Protein AF-A0A8J4BFQ3-F1 (afdb_monomer)

Structure (mmCIF, N/CA/C/O backbone):
data_AF-A0A8J4BFQ3-F1
#
_entry.id   AF-A0A8J4BFQ3-F1
#
loop_
_atom_site.group_PDB
_atom_site.id
_atom_site.type_symbol
_atom_site.label_atom_id
_atom_site.label_alt_id
_atom_site.label_comp_id
_atom_site.label_asym_id
_atom_site.label_entity_id
_atom_site.label_seq_id
_atom_site.pdbx_PDB_ins_code
_atom_site.Cartn_x
_atom_site.Cartn_y
_atom_site.Cartn_z
_atom_site.occupancy
_atom_site.B_iso_or_equiv
_atom_site.auth_seq_id
_atom_site.auth_comp_id
_atom_site.auth_asym_id
_atom_site.auth_atom_id
_atom_site.pdbx_PDB_model_num
ATOM 1 N N . MET A 1 1 ? -3.054 -25.041 17.103 1.00 42.47 1 MET A N 1
ATOM 2 C CA . MET A 1 1 ? -3.622 -24.611 15.803 1.00 42.47 1 MET A CA 1
ATOM 3 C C . MET A 1 1 ? -2.669 -23.744 14.976 1.00 42.47 1 MET A C 1
ATOM 5 O O . MET A 1 1 ? -2.671 -23.907 13.767 1.00 42.47 1 MET A O 1
ATOM 9 N N . ALA A 1 2 ? -1.808 -22.907 15.575 1.00 40.22 2 ALA A N 1
ATOM 10 C CA . ALA A 1 2 ? -0.812 -22.108 14.836 1.00 40.22 2 ALA A CA 1
ATOM 11 C C . ALA A 1 2 ? 0.154 -22.946 13.962 1.00 40.22 2 ALA A C 1
ATOM 13 O O . ALA A 1 2 ? 0.356 -22.630 12.796 1.00 40.22 2 ALA A O 1
ATOM 14 N N . ALA A 1 3 ? 0.635 -24.088 14.468 1.00 44.66 3 ALA A N 1
ATOM 15 C CA . ALA A 1 3 ? 1.555 -24.969 13.733 1.00 44.66 3 ALA A CA 1
ATOM 16 C C . ALA A 1 3 ? 0.933 -25.677 12.508 1.00 44.66 3 ALA A C 1
ATOM 18 O O . ALA A 1 3 ? 1.647 -26.137 11.622 1.00 44.66 3 ALA A O 1
ATOM 19 N N . ALA A 1 4 ? -0.400 -25.783 12.445 1.00 45.34 4 ALA A N 1
ATOM 20 C CA . ALA A 1 4 ? -1.090 -26.333 11.276 1.00 45.34 4 ALA A CA 1
ATOM 21 C C . ALA A 1 4 ? -1.258 -25.274 10.171 1.00 45.34 4 ALA A C 1
ATOM 23 O O . ALA A 1 4 ? -1.262 -25.614 8.992 1.00 45.34 4 ALA A O 1
ATOM 24 N N . ALA A 1 5 ? -1.337 -23.994 10.552 1.00 42.50 5 ALA A N 1
ATOM 25 C CA . ALA A 1 5 ? -1.437 -22.872 9.625 1.00 42.50 5 ALA A CA 1
ATOM 26 C C . ALA A 1 5 ? -0.092 -22.553 8.946 1.00 42.50 5 ALA A C 1
ATOM 28 O O . ALA A 1 5 ? -0.074 -22.241 7.759 1.00 42.50 5 ALA A O 1
ATOM 29 N N . GLU A 1 6 ? 1.031 -22.705 9.655 1.00 43.53 6 GLU A N 1
ATOM 30 C CA . GLU A 1 6 ? 2.372 -22.557 9.063 1.00 43.53 6 GLU A CA 1
ATOM 31 C C . GLU A 1 6 ? 2.660 -23.648 8.022 1.00 43.53 6 GLU A C 1
ATOM 33 O O . GLU A 1 6 ? 3.100 -23.345 6.918 1.00 43.53 6 GLU A O 1
ATOM 38 N N . ARG A 1 7 ? 2.277 -24.901 8.303 1.00 48.34 7 ARG A N 1
ATOM 39 C CA . ARG A 1 7 ? 2.419 -26.015 7.346 1.00 48.34 7 ARG A CA 1
ATOM 40 C C . ARG A 1 7 ? 1.509 -25.892 6.121 1.00 48.34 7 ARG A C 1
ATOM 42 O O . ARG A 1 7 ? 1.846 -26.383 5.045 1.00 48.34 7 ARG A O 1
ATOM 49 N N . PHE A 1 8 ? 0.357 -25.238 6.261 1.00 47.09 8 PHE A N 1
ATOM 50 C CA . PHE A 1 8 ? -0.509 -24.932 5.122 1.00 47.09 8 PHE A CA 1
ATOM 51 C C . PHE A 1 8 ? 0.080 -23.805 4.257 1.00 47.09 8 PHE A C 1
ATOM 53 O O . PHE A 1 8 ? 0.061 -23.895 3.035 1.00 47.09 8 PHE A O 1
ATOM 60 N N . LEU A 1 9 ? 0.692 -22.784 4.867 1.00 40.50 9 LEU A N 1
ATOM 61 C CA . LEU A 1 9 ? 1.411 -21.735 4.133 1.00 40.50 9 LEU A CA 1
ATOM 62 C C . LEU A 1 9 ? 2.640 -22.282 3.391 1.00 40.50 9 LEU A C 1
ATOM 64 O O . LEU A 1 9 ? 2.865 -21.902 2.247 1.00 40.50 9 LEU A O 1
ATOM 68 N N . GLU A 1 10 ? 3.381 -23.215 3.987 1.00 45.19 10 GLU A N 1
ATOM 69 C CA . GLU A 1 10 ? 4.527 -23.869 3.336 1.00 45.19 10 GLU A CA 1
ATOM 70 C C . GLU A 1 10 ? 4.134 -24.826 2.199 1.00 45.19 10 GLU A C 1
ATOM 72 O O . GLU A 1 10 ? 4.929 -25.037 1.289 1.00 45.19 10 GLU A O 1
ATOM 77 N N . SER A 1 11 ? 2.921 -25.392 2.221 1.00 44.56 11 SER A N 1
ATOM 78 C CA . SER A 1 11 ? 2.436 -26.309 1.172 1.00 44.56 11 SER A CA 1
ATOM 79 C C . SER A 1 11 ? 1.651 -25.623 0.050 1.00 44.56 11 SER A C 1
ATOM 81 O O . SER A 1 11 ? 1.527 -26.192 -1.034 1.00 44.56 11 SER A O 1
ATOM 83 N N . VAL A 1 12 ? 1.141 -24.407 0.280 1.00 45.16 12 VAL A N 1
ATOM 84 C CA . VAL A 1 12 ? 0.420 -23.596 -0.722 1.00 45.16 12 VAL A CA 1
ATOM 85 C C . VAL A 1 12 ? 1.333 -22.582 -1.416 1.00 45.16 12 VAL A C 1
ATOM 87 O O . VAL A 1 12 ? 1.041 -22.153 -2.533 1.00 45.16 12 VAL A O 1
ATOM 90 N N . LEU A 1 13 ? 2.464 -22.219 -0.806 1.00 37.09 13 LEU A N 1
ATOM 91 C CA . LEU A 1 13 ? 3.538 -21.546 -1.526 1.00 37.09 13 LEU A CA 1
ATOM 92 C C . LEU A 1 13 ? 4.225 -22.597 -2.404 1.00 37.09 13 LEU A C 1
ATOM 94 O O . LEU A 1 13 ? 4.785 -23.548 -1.858 1.00 37.09 13 LEU A O 1
ATOM 98 N N . PRO A 1 14 ? 4.216 -22.472 -3.744 1.00 38.69 14 PRO A N 1
ATOM 99 C CA . PRO A 1 14 ? 5.078 -23.318 -4.542 1.00 38.69 14 PRO A CA 1
ATOM 100 C C . PRO A 1 14 ? 6.495 -23.049 -4.046 1.00 38.69 14 PRO A C 1
ATOM 102 O O . PRO A 1 14 ? 6.976 -21.915 -4.112 1.00 38.69 14 PRO A O 1
ATOM 105 N N . ALA A 1 15 ? 7.145 -24.082 -3.508 1.00 40.62 15 ALA A N 1
ATOM 106 C CA . ALA A 1 15 ? 8.585 -24.099 -3.357 1.00 40.62 15 ALA A CA 1
ATOM 107 C C . ALA A 1 15 ? 9.136 -23.867 -4.762 1.00 40.62 15 ALA A C 1
ATOM 109 O O . ALA A 1 15 ? 9.191 -24.788 -5.577 1.00 40.62 15 ALA A O 1
ATOM 110 N N . GLY A 1 16 ? 9.407 -22.597 -5.076 1.00 35.44 16 GLY A N 1
ATOM 111 C CA . GLY A 1 16 ? 9.888 -22.162 -6.369 1.00 35.44 16 GLY A CA 1
ATOM 112 C C . GLY A 1 16 ? 11.156 -22.938 -6.633 1.00 35.44 16 GLY A C 1
ATOM 113 O O . GLY A 1 16 ? 12.187 -22.682 -6.017 1.00 35.44 16 GLY A O 1
ATOM 114 N N . SER A 1 17 ? 11.046 -23.944 -7.493 1.00 31.86 17 SER A N 1
ATOM 115 C CA . SER A 1 17 ? 12.163 -24.762 -7.914 1.00 31.86 17 SER A CA 1
ATOM 116 C C . SER A 1 17 ? 13.257 -23.817 -8.413 1.00 31.86 17 SER A C 1
ATOM 118 O O . SER A 1 17 ? 13.035 -23.107 -9.401 1.00 31.86 17 SER A O 1
ATOM 120 N N . PRO A 1 18 ? 14.432 -23.764 -7.771 1.00 45.06 18 PRO A N 1
ATOM 121 C CA . PRO A 1 18 ? 15.513 -22.924 -8.243 1.00 45.06 18 PRO A CA 1
ATOM 122 C C . PRO A 1 18 ? 16.165 -23.677 -9.396 1.00 45.06 18 PRO A C 1
ATOM 124 O O . PRO A 1 18 ? 17.069 -24.461 -9.139 1.00 45.06 18 PRO A O 1
ATOM 127 N N . LYS A 1 19 ? 15.653 -23.552 -10.633 1.00 41.91 19 LYS A N 1
ATOM 128 C CA . LYS A 1 19 ? 16.268 -24.118 -11.858 1.00 41.91 19 LYS A CA 1
ATOM 129 C C . LYS A 1 19 ? 15.470 -23.796 -13.131 1.00 41.91 19 LYS A C 1
ATOM 131 O O . LYS A 1 19 ? 14.930 -24.683 -13.767 1.00 41.91 19 LYS A O 1
ATOM 136 N N . VAL A 1 20 ? 15.477 -22.533 -13.540 1.00 35.22 20 VAL A N 1
ATOM 137 C CA . VAL A 1 20 ? 15.925 -22.122 -14.882 1.00 35.22 20 VAL A CA 1
ATOM 138 C C . VAL A 1 20 ? 16.485 -20.724 -14.658 1.00 35.22 20 VAL A C 1
ATOM 140 O O . VAL A 1 20 ? 15.725 -19.781 -14.474 1.00 35.22 20 VAL A O 1
ATOM 143 N N . ALA A 1 21 ? 17.810 -20.583 -14.570 1.00 44.09 21 ALA A N 1
ATOM 144 C CA . ALA A 1 21 ? 18.412 -19.268 -14.735 1.00 44.09 21 ALA A CA 1
ATOM 145 C C . ALA A 1 21 ? 17.976 -18.791 -16.120 1.00 44.09 21 ALA A C 1
ATOM 147 O O . ALA A 1 21 ? 18.351 -19.381 -17.136 1.00 44.09 21 ALA A O 1
ATOM 148 N N . ASP A 1 22 ? 17.062 -17.834 -16.108 1.00 56.28 22 ASP A N 1
ATOM 149 C CA . ASP A 1 22 ? 16.330 -17.336 -17.252 1.00 56.28 22 ASP A CA 1
ATOM 150 C C . ASP A 1 22 ? 17.355 -16.940 -18.322 1.00 56.28 22 ASP A C 1
ATOM 152 O O . ASP A 1 22 ? 18.100 -15.970 -18.152 1.00 56.28 22 ASP A O 1
ATOM 156 N N . LYS A 1 23 ? 17.468 -17.731 -19.403 1.00 55.75 23 LYS A N 1
ATOM 157 C CA . LYS A 1 23 ? 18.455 -17.512 -20.483 1.00 55.75 23 LYS A CA 1
ATOM 158 C C . LYS A 1 23 ? 18.319 -16.117 -21.113 1.00 55.75 23 LYS A C 1
ATOM 160 O O . LYS A 1 23 ? 19.206 -15.695 -21.854 1.00 55.75 23 LYS A O 1
ATOM 165 N N . ASP A 1 24 ? 17.247 -15.405 -20.767 1.00 61.19 24 ASP A N 1
ATOM 166 C CA . ASP A 1 24 ? 16.904 -14.071 -21.217 1.00 61.19 24 ASP A CA 1
ATOM 167 C C . ASP A 1 24 ? 17.003 -12.962 -20.147 1.00 61.19 24 ASP A C 1
ATOM 169 O O . ASP A 1 24 ? 16.899 -11.786 -20.500 1.00 61.19 24 ASP A O 1
ATOM 173 N N . ALA A 1 25 ? 17.271 -13.266 -18.869 1.00 69.44 25 ALA A N 1
ATOM 174 C CA . ALA A 1 25 ? 17.362 -12.246 -17.808 1.00 69.44 25 ALA A CA 1
ATOM 175 C C . ALA A 1 25 ? 18.508 -11.247 -18.033 1.00 69.44 25 ALA A C 1
ATOM 177 O O . ALA A 1 25 ? 18.381 -10.048 -17.760 1.00 69.44 25 ALA A O 1
ATOM 178 N N . TRP A 1 26 ? 19.625 -11.719 -18.587 1.00 73.62 26 TRP A N 1
ATOM 179 C CA . TRP A 1 26 ? 20.749 -10.852 -18.931 1.00 73.62 26 TRP A CA 1
ATOM 180 C C . TRP A 1 26 ? 20.394 -9.886 -20.074 1.00 73.62 26 TRP A C 1
ATOM 182 O O . TRP A 1 26 ? 20.904 -8.770 -20.103 1.00 73.62 26 TRP A O 1
ATOM 192 N N . ARG A 1 27 ? 19.473 -10.266 -20.975 1.00 72.81 27 ARG A N 1
ATOM 193 C CA . ARG A 1 27 ? 19.009 -9.432 -22.102 1.00 72.81 27 ARG A CA 1
ATOM 194 C C . ARG A 1 27 ? 18.192 -8.250 -21.597 1.00 72.81 27 ARG A C 1
ATOM 196 O O . ARG A 1 27 ? 18.428 -7.114 -21.996 1.00 72.81 27 ARG A O 1
ATOM 203 N N . VAL A 1 28 ? 17.288 -8.513 -20.655 1.00 72.56 28 VAL A N 1
ATOM 204 C CA . VAL A 1 28 ? 16.515 -7.481 -19.948 1.00 72.56 28 VAL A CA 1
ATOM 205 C C . VAL A 1 28 ? 17.448 -6.552 -19.163 1.00 72.56 28 VAL A C 1
ATOM 207 O O . VAL A 1 28 ? 17.333 -5.329 -19.249 1.00 72.56 28 VAL A O 1
ATOM 210 N N . SER A 1 29 ? 18.440 -7.122 -18.472 1.00 76.88 29 SER A N 1
ATOM 211 C CA . SER A 1 29 ? 19.460 -6.364 -17.731 1.00 76.88 29 SER A CA 1
ATOM 212 C C . SER A 1 29 ? 20.307 -5.473 -18.648 1.00 76.88 29 SER A C 1
ATOM 214 O O . SER A 1 29 ? 20.566 -4.314 -18.325 1.00 76.88 29 SER A O 1
ATOM 216 N N . TYR A 1 30 ? 20.686 -5.979 -19.824 1.00 74.56 30 TYR A N 1
ATOM 217 C CA . TYR A 1 30 ? 21.418 -5.231 -20.841 1.00 74.56 30 TYR A CA 1
ATOM 218 C C . TYR A 1 30 ? 20.609 -4.035 -21.358 1.00 74.56 30 TYR A C 1
ATOM 220 O O . TYR A 1 30 ? 21.111 -2.910 -21.357 1.00 74.56 30 TYR A O 1
ATOM 228 N N . VAL A 1 31 ? 19.344 -4.244 -21.745 1.00 75.25 31 VAL A N 1
ATOM 229 C CA . VAL A 1 31 ? 18.462 -3.161 -22.214 1.00 75.25 31 VAL A CA 1
ATOM 230 C C . VAL A 1 31 ? 18.245 -2.114 -21.119 1.00 75.25 31 VAL A C 1
ATOM 232 O O . VAL A 1 31 ? 18.363 -0.918 -21.384 1.00 75.25 31 VAL A O 1
ATOM 235 N N . LYS A 1 32 ? 18.023 -2.544 -19.871 1.00 78.25 32 LYS A N 1
ATOM 236 C CA . LYS A 1 32 ? 17.864 -1.649 -18.715 1.00 78.25 32 LYS A CA 1
ATOM 237 C C . LYS A 1 32 ? 19.084 -0.753 -18.503 1.00 78.25 32 LYS A C 1
ATOM 239 O O . LYS A 1 32 ? 18.942 0.460 -18.354 1.00 78.25 32 LYS A O 1
ATOM 244 N N . LEU A 1 33 ? 20.286 -1.327 -18.533 1.00 76.50 33 LEU A N 1
ATOM 245 C CA . LEU A 1 33 ? 21.524 -0.560 -18.396 1.00 76.50 33 LEU A CA 1
ATOM 246 C C . LEU A 1 33 ? 21.763 0.381 -19.585 1.00 76.50 33 LEU A C 1
ATOM 248 O O . LEU A 1 33 ? 22.256 1.485 -19.381 1.00 76.50 33 LEU A O 1
ATOM 252 N N . ARG A 1 34 ? 21.375 0.001 -20.810 1.00 77.69 34 ARG A N 1
ATOM 253 C CA . ARG A 1 34 ? 21.470 0.880 -21.992 1.00 77.69 34 ARG A CA 1
ATOM 254 C C . ARG A 1 34 ? 20.527 2.079 -21.916 1.00 77.69 34 ARG A C 1
ATOM 256 O O . ARG A 1 34 ? 20.942 3.189 -22.244 1.00 77.69 34 ARG A O 1
ATOM 263 N N . LEU A 1 35 ? 19.292 1.884 -21.450 1.00 76.75 35 LEU A N 1
ATOM 264 C CA . LEU A 1 35 ? 18.363 2.991 -21.197 1.00 76.75 35 LEU A CA 1
ATOM 265 C C . LEU A 1 35 ? 18.909 3.931 -20.115 1.00 76.75 35 LEU A C 1
ATOM 267 O O . LEU A 1 35 ? 18.928 5.145 -20.314 1.00 76.75 35 LEU A O 1
ATOM 271 N N . LYS A 1 36 ? 19.441 3.369 -19.023 1.00 75.56 36 LYS A N 1
ATOM 272 C CA . LYS A 1 36 ? 20.065 4.133 -17.935 1.00 75.56 36 LYS A CA 1
ATOM 273 C C . LYS A 1 36 ? 21.301 4.909 -18.402 1.00 75.56 36 LYS A C 1
ATOM 275 O O . LYS A 1 36 ? 21.460 6.068 -18.040 1.00 75.56 36 LYS A O 1
ATOM 280 N N . GLU A 1 37 ? 22.152 4.308 -19.237 1.00 79.00 37 GLU A N 1
ATOM 281 C CA . GLU A 1 37 ? 23.307 4.986 -19.841 1.00 79.00 37 GLU A CA 1
ATOM 282 C C . GLU A 1 37 ? 22.860 6.203 -20.660 1.00 79.00 37 GLU A C 1
ATOM 284 O O . GLU A 1 37 ? 23.434 7.281 -20.521 1.00 79.00 37 GLU A O 1
ATOM 289 N N . LYS A 1 38 ? 21.818 6.056 -21.486 1.00 78.44 38 LYS A N 1
ATOM 290 C CA . LYS A 1 38 ? 21.276 7.155 -22.295 1.00 78.44 38 LYS A CA 1
ATOM 291 C C . LYS A 1 38 ? 20.676 8.271 -21.457 1.00 78.44 38 LYS A C 1
ATOM 293 O O . LYS A 1 38 ? 20.905 9.441 -21.755 1.00 78.44 38 LYS A O 1
ATOM 298 N N . GLU A 1 39 ? 19.903 7.921 -20.437 1.00 75.69 39 GLU A N 1
ATOM 299 C CA . GLU A 1 39 ? 19.298 8.901 -19.542 1.00 75.69 39 GLU A CA 1
ATOM 300 C C . GLU A 1 39 ? 20.376 9.686 -18.791 1.00 75.69 39 GLU A C 1
ATOM 302 O O . GLU A 1 39 ? 20.366 10.916 -18.820 1.00 75.69 39 GLU A O 1
ATOM 307 N N . LEU A 1 40 ? 21.362 8.993 -18.216 1.00 72.81 40 LEU A N 1
ATOM 308 C CA . LEU A 1 40 ? 22.484 9.622 -17.523 1.00 72.81 40 LEU A CA 1
ATOM 309 C C . LEU A 1 40 ? 23.363 10.448 -18.470 1.00 72.81 40 LEU A C 1
ATOM 311 O O . LEU A 1 40 ? 23.778 11.542 -18.102 1.00 72.81 40 LEU A O 1
ATOM 315 N N . ALA A 1 41 ? 23.601 9.992 -19.703 1.00 74.81 41 ALA A N 1
ATOM 316 C CA . ALA A 1 41 ? 24.323 10.768 -20.710 1.00 74.81 41 ALA A CA 1
ATOM 317 C C . ALA A 1 41 ? 23.556 12.039 -21.107 1.00 74.81 41 ALA A C 1
ATOM 319 O O . ALA A 1 41 ? 24.159 13.105 -21.250 1.00 74.81 41 ALA A O 1
ATOM 320 N N . ARG A 1 42 ? 22.222 11.958 -21.227 1.00 76.00 42 ARG A N 1
ATOM 321 C CA . ARG A 1 42 ? 21.374 13.130 -21.469 1.00 76.00 42 ARG A CA 1
ATOM 322 C C . ARG A 1 42 ? 21.453 14.098 -20.292 1.00 76.00 42 ARG A C 1
ATOM 324 O O . ARG A 1 42 ? 21.712 15.276 -20.515 1.00 76.00 42 ARG A O 1
ATOM 331 N N . LEU A 1 43 ? 21.300 13.606 -19.062 1.00 68.94 43 LEU A N 1
ATOM 332 C CA . LEU A 1 43 ? 21.377 14.414 -17.842 1.00 68.94 43 LEU A CA 1
ATOM 333 C C . LEU A 1 43 ? 22.747 15.083 -17.681 1.00 68.94 43 LEU A C 1
ATOM 335 O O . LEU A 1 43 ? 22.804 16.284 -17.417 1.00 68.94 43 LEU A O 1
ATOM 339 N N . ALA A 1 44 ? 23.834 14.350 -17.933 1.00 73.06 44 ALA A N 1
ATOM 340 C CA . ALA A 1 44 ? 25.189 14.886 -17.945 1.00 73.06 44 ALA A CA 1
ATOM 341 C C . ALA A 1 44 ? 25.341 15.986 -19.005 1.00 73.06 44 ALA A C 1
ATOM 343 O O . ALA A 1 44 ? 25.815 17.068 -18.681 1.00 73.06 44 ALA A O 1
ATOM 344 N N . SER A 1 45 ? 24.853 15.772 -20.234 1.00 73.31 45 SER A N 1
ATOM 345 C CA . SER A 1 45 ? 24.907 16.795 -21.290 1.00 73.31 45 SER A CA 1
ATOM 346 C C . SER A 1 45 ? 24.118 18.060 -20.930 1.00 73.31 45 SER A C 1
ATOM 348 O O . SER A 1 45 ? 24.612 19.169 -21.128 1.00 73.31 45 SER A O 1
ATOM 350 N N . THR A 1 46 ? 22.936 17.913 -20.318 1.00 72.00 46 THR A N 1
ATOM 351 C CA . THR A 1 46 ? 22.118 19.050 -19.877 1.00 72.00 46 THR A CA 1
ATOM 352 C C . THR A 1 46 ? 22.744 19.785 -18.694 1.00 72.00 46 THR A C 1
ATOM 354 O O . THR A 1 46 ? 22.761 21.015 -18.676 1.00 72.00 46 THR A O 1
ATOM 357 N N . ALA A 1 47 ? 23.320 19.059 -17.732 1.00 66.00 47 ALA A N 1
ATOM 358 C CA . ALA A 1 47 ? 24.017 19.643 -16.590 1.00 66.00 47 ALA A CA 1
ATOM 359 C C . ALA A 1 47 ? 25.286 20.381 -17.037 1.00 66.00 47 ALA A C 1
ATOM 361 O O . ALA A 1 47 ? 25.527 21.497 -16.591 1.00 66.00 47 ALA A O 1
ATOM 362 N N . SER A 1 48 ? 26.044 19.816 -17.982 1.00 67.31 48 SER A N 1
ATOM 363 C CA . SER A 1 48 ? 27.188 20.482 -18.608 1.00 67.31 48 SER A CA 1
ATOM 364 C C . SER A 1 48 ? 26.768 21.737 -19.375 1.00 67.31 48 SER A C 1
ATOM 366 O O . SER A 1 48 ? 27.407 22.771 -19.214 1.00 67.31 48 SER A O 1
ATOM 368 N N . SER A 1 49 ? 25.667 21.706 -20.139 1.00 64.06 49 SER A N 1
ATOM 369 C CA . SER A 1 49 ? 25.169 22.911 -20.823 1.00 64.06 49 SER A CA 1
ATOM 370 C C . SER A 1 49 ? 24.715 24.003 -19.850 1.00 64.06 49 SER A C 1
ATOM 372 O O . SER A 1 49 ? 24.966 25.180 -20.086 1.00 64.06 49 SER A O 1
ATOM 374 N N . LEU A 1 50 ? 24.109 23.626 -18.720 1.00 60.09 50 LEU A N 1
ATOM 375 C CA . LEU A 1 50 ? 23.684 24.564 -17.680 1.00 60.09 50 LEU A CA 1
ATOM 376 C C . LEU A 1 50 ? 24.875 25.122 -16.891 1.00 60.09 50 LEU A C 1
ATOM 378 O O . LEU A 1 50 ? 24.857 26.295 -16.537 1.00 60.09 50 LEU A O 1
ATOM 382 N N . ALA A 1 51 ? 25.919 24.321 -16.658 1.00 59.12 51 ALA A N 1
ATOM 383 C CA . ALA A 1 51 ? 27.148 24.753 -15.989 1.00 59.12 51 ALA A CA 1
ATOM 384 C C . ALA A 1 51 ? 27.940 25.775 -16.820 1.00 59.12 51 ALA A C 1
ATOM 386 O O . ALA A 1 51 ? 28.569 26.666 -16.258 1.00 59.12 51 ALA A O 1
ATOM 387 N N . VAL A 1 52 ? 27.897 25.663 -18.153 1.00 59.97 52 VAL A N 1
ATOM 388 C CA . VAL A 1 52 ? 28.528 26.625 -19.076 1.00 59.97 52 VAL A CA 1
ATOM 389 C C . VAL A 1 52 ? 27.791 27.972 -19.080 1.00 59.97 52 VAL A C 1
ATOM 391 O O . VAL A 1 52 ? 28.418 29.011 -19.260 1.00 59.97 52 VAL A O 1
ATOM 394 N N . VAL A 1 53 ? 26.473 27.968 -18.856 1.00 59.53 53 VAL A N 1
ATOM 395 C CA . VAL A 1 53 ? 25.626 29.179 -18.856 1.00 59.53 53 VAL A CA 1
ATOM 396 C C . VAL A 1 53 ? 25.528 29.823 -17.466 1.00 59.53 53 VAL A C 1
ATOM 398 O O . VAL A 1 53 ? 25.356 31.033 -17.345 1.00 59.53 53 VAL A O 1
ATOM 401 N N . SER A 1 54 ? 25.639 29.028 -16.403 1.00 55.34 54 SER A N 1
ATOM 402 C CA . SER A 1 54 ? 25.510 29.451 -15.012 1.00 55.34 54 SER A CA 1
ATOM 403 C C . SER A 1 54 ? 26.690 28.890 -14.224 1.00 55.34 54 SER A C 1
ATOM 405 O O . SER A 1 54 ? 26.703 27.705 -13.894 1.00 55.34 54 SER A O 1
ATOM 407 N N . SER A 1 55 ? 27.678 29.737 -13.909 1.00 54.28 55 SER A N 1
ATOM 408 C CA . SER A 1 55 ? 28.881 29.415 -13.116 1.00 54.28 55 SER A CA 1
ATOM 409 C C . SER A 1 55 ? 28.576 29.104 -11.639 1.00 54.28 55 SER A C 1
ATOM 411 O O . SER A 1 55 ? 29.210 29.630 -10.729 1.00 54.28 55 SER A O 1
ATOM 413 N N . ASN A 1 56 ? 27.572 28.270 -11.378 1.00 63.19 56 ASN A N 1
ATOM 414 C CA . ASN A 1 56 ? 27.146 27.856 -10.053 1.00 63.19 56 ASN A CA 1
ATOM 415 C C . ASN A 1 56 ? 27.826 26.536 -9.670 1.00 63.19 56 ASN A C 1
ATOM 417 O O . ASN A 1 56 ? 27.637 25.510 -10.324 1.00 63.19 56 ASN A O 1
ATOM 421 N N . SER A 1 57 ? 28.545 26.536 -8.546 1.00 63.25 57 SER A N 1
ATOM 422 C CA . SER A 1 57 ? 29.301 25.388 -8.015 1.00 63.25 57 SER A CA 1
ATOM 423 C C . SER A 1 57 ? 28.452 24.124 -7.788 1.00 63.25 57 SER A C 1
ATOM 425 O O . SER A 1 57 ? 28.957 23.006 -7.832 1.00 63.25 57 SER A O 1
ATOM 427 N N . ALA A 1 58 ? 27.143 24.280 -7.567 1.00 60.72 58 ALA A N 1
ATOM 428 C CA . ALA A 1 58 ? 26.208 23.161 -7.446 1.00 60.72 58 ALA A CA 1
ATOM 429 C C . ALA A 1 58 ? 25.934 22.462 -8.793 1.00 60.72 58 ALA A C 1
ATOM 431 O O . ALA A 1 58 ? 25.727 21.250 -8.830 1.00 60.72 58 ALA A O 1
ATOM 432 N N . VAL A 1 59 ? 25.965 23.206 -9.904 1.00 61.44 59 VAL A N 1
ATOM 433 C CA . VAL A 1 59 ? 25.701 22.684 -11.256 1.00 61.44 59 VAL A CA 1
ATOM 434 C C . VAL A 1 59 ? 26.915 21.908 -11.772 1.00 61.44 59 VAL A C 1
ATOM 436 O O . VAL A 1 59 ? 26.760 20.839 -12.361 1.00 61.44 59 VAL A O 1
ATOM 439 N N . THR A 1 60 ? 28.130 22.370 -11.467 1.00 61.25 60 THR A N 1
ATOM 440 C CA . THR A 1 60 ? 29.374 21.645 -11.777 1.00 61.25 60 THR A CA 1
ATOM 441 C C . THR A 1 60 ? 29.520 20.353 -10.966 1.00 61.25 60 THR A C 1
ATOM 443 O O . THR A 1 60 ? 29.905 19.328 -11.529 1.00 61.25 60 THR A O 1
ATOM 446 N N . LEU A 1 61 ? 29.132 20.338 -9.683 1.00 61.19 61 LEU A N 1
ATOM 447 C CA . LEU A 1 61 ? 29.092 19.113 -8.862 1.00 61.19 61 LEU A CA 1
ATOM 448 C C . LEU A 1 61 ? 28.033 18.104 -9.348 1.00 61.19 61 LEU A C 1
ATOM 450 O O . LEU A 1 61 ? 28.286 16.895 -9.376 1.00 61.19 61 LEU A O 1
ATOM 454 N N . ALA A 1 62 ? 26.861 18.579 -9.780 1.00 61.66 62 ALA A N 1
ATOM 455 C CA . ALA A 1 62 ? 25.830 17.734 -10.385 1.00 61.66 62 ALA A CA 1
ATOM 456 C C . ALA A 1 62 ? 26.289 17.126 -11.727 1.00 61.66 62 ALA A C 1
ATOM 458 O O . ALA A 1 62 ? 26.029 15.953 -12.001 1.00 61.66 62 ALA A O 1
ATOM 459 N N . ALA A 1 63 ? 27.031 17.884 -12.542 1.00 62.22 63 ALA A N 1
ATOM 460 C CA . ALA A 1 63 ? 27.609 17.387 -13.791 1.00 62.22 63 ALA A CA 1
ATOM 461 C C . ALA A 1 63 ? 28.705 16.329 -13.546 1.00 62.22 63 ALA A C 1
ATOM 463 O O . ALA A 1 63 ? 28.688 15.271 -14.175 1.00 62.22 63 ALA A O 1
ATOM 464 N N . ALA A 1 64 ? 29.613 16.568 -12.592 1.00 61.78 64 ALA A N 1
ATOM 465 C CA . ALA A 1 64 ? 30.682 15.627 -12.245 1.00 61.78 64 ALA A CA 1
ATOM 466 C C . ALA A 1 64 ? 30.144 14.306 -11.662 1.00 61.78 64 ALA A C 1
ATOM 468 O O . ALA A 1 64 ? 30.600 13.227 -12.040 1.00 61.78 64 ALA A O 1
ATOM 469 N N . SER A 1 65 ? 29.132 14.379 -10.791 1.00 68.81 65 SER A N 1
ATOM 470 C CA . SER A 1 65 ? 28.466 13.190 -10.232 1.00 68.81 65 SER A CA 1
ATOM 471 C C . SER A 1 65 ? 27.655 12.414 -11.274 1.00 68.81 65 SER A C 1
ATOM 473 O O . SER A 1 65 ? 27.651 11.186 -11.251 1.00 68.81 65 SER A O 1
ATOM 475 N N . SER A 1 66 ? 27.028 13.099 -12.233 1.00 67.31 66 SER A N 1
ATOM 476 C CA . SER A 1 66 ? 26.352 12.436 -13.356 1.00 67.31 66 SER A CA 1
ATOM 477 C C . SER A 1 66 ? 27.354 11.728 -14.277 1.00 67.31 66 SER A C 1
ATOM 479 O O . SER A 1 66 ? 27.092 10.616 -14.727 1.00 67.31 66 SER A O 1
ATOM 481 N N . CYS A 1 67 ? 28.528 12.324 -14.522 1.00 69.75 67 CYS A N 1
ATOM 482 C CA . CYS A 1 67 ? 29.573 11.736 -15.365 1.00 69.75 67 CYS A CA 1
ATOM 483 C C . CYS A 1 67 ? 30.172 10.455 -14.752 1.00 69.75 67 CYS A C 1
ATOM 485 O O . CYS A 1 67 ? 30.288 9.440 -15.439 1.00 69.75 67 CYS A O 1
ATOM 487 N N . SER A 1 68 ? 30.456 10.450 -13.444 1.00 73.31 68 SER A N 1
ATOM 488 C CA . SER A 1 68 ? 30.958 9.245 -12.763 1.00 73.31 68 SER A CA 1
ATOM 489 C C . SER A 1 68 ? 29.929 8.106 -12.745 1.00 73.31 68 SER A C 1
ATOM 491 O O . SER A 1 68 ? 30.287 6.939 -12.907 1.00 73.31 68 SER A O 1
ATOM 493 N N . GLN A 1 69 ? 28.635 8.426 -12.629 1.00 71.50 69 GLN A N 1
ATOM 494 C CA . GLN A 1 69 ? 27.558 7.439 -12.749 1.00 71.50 69 GLN A CA 1
ATOM 495 C C . GLN A 1 69 ? 27.451 6.858 -14.167 1.00 71.50 69 GLN A C 1
ATOM 497 O O . GLN A 1 69 ? 27.196 5.661 -14.313 1.00 71.50 69 GLN A O 1
ATOM 502 N N . VAL A 1 70 ? 27.681 7.661 -15.215 1.00 74.25 70 VAL A N 1
ATOM 503 C CA . VAL A 1 70 ? 27.755 7.164 -16.603 1.00 74.25 70 VAL A CA 1
ATOM 504 C C . VAL A 1 70 ? 28.900 6.162 -16.756 1.00 74.25 70 VAL A C 1
ATOM 506 O O . VAL A 1 70 ? 28.708 5.105 -17.355 1.00 74.25 70 VAL A O 1
ATOM 509 N N . GLU A 1 71 ? 30.079 6.456 -16.207 1.00 75.19 71 GLU A N 1
ATOM 510 C CA . GLU A 1 71 ? 31.242 5.562 -16.283 1.00 75.19 71 GLU A CA 1
ATOM 511 C C . GLU A 1 71 ? 31.018 4.238 -15.543 1.00 75.19 71 GLU A C 1
ATOM 513 O O . GLU A 1 71 ? 31.355 3.179 -16.075 1.00 75.19 71 GLU A O 1
ATOM 518 N N . GLN A 1 72 ? 30.372 4.268 -14.373 1.00 77.19 72 GLN A N 1
ATOM 519 C CA . GLN A 1 72 ? 29.988 3.055 -13.641 1.00 77.19 72 GLN A CA 1
ATOM 520 C C . GLN A 1 72 ? 29.018 2.185 -14.450 1.00 77.19 72 GLN A C 1
ATOM 522 O O . GLN A 1 72 ? 29.250 0.988 -14.620 1.00 77.19 72 GLN A O 1
ATOM 527 N N . VAL A 1 73 ? 27.971 2.788 -15.023 1.00 72.94 73 VAL A N 1
ATOM 528 C CA . VAL A 1 73 ? 27.002 2.061 -15.861 1.00 72.94 73 VAL A CA 1
ATOM 529 C C . VAL A 1 73 ? 27.666 1.512 -17.131 1.00 72.94 73 VAL A C 1
ATOM 531 O O . VAL A 1 73 ? 27.364 0.396 -17.555 1.00 72.94 73 VAL A O 1
ATOM 534 N N . ARG A 1 74 ? 28.626 2.238 -17.720 1.00 78.00 74 ARG A N 1
ATOM 535 C CA . ARG A 1 74 ? 29.436 1.748 -18.849 1.00 78.00 74 ARG A CA 1
ATOM 536 C C . ARG A 1 74 ? 30.319 0.564 -18.468 1.00 78.00 74 ARG A C 1
ATOM 538 O O . ARG A 1 74 ? 30.424 -0.381 -19.250 1.00 78.00 74 ARG A O 1
ATOM 545 N N . ALA A 1 75 ? 30.934 0.592 -17.288 1.00 78.12 75 ALA A N 1
ATOM 546 C CA . ALA A 1 75 ? 31.735 -0.519 -16.783 1.00 78.12 75 ALA A CA 1
ATOM 547 C C . ALA A 1 75 ? 30.875 -1.777 -16.574 1.00 78.12 75 ALA A C 1
ATOM 549 O O . ALA A 1 75 ? 31.258 -2.864 -17.012 1.00 78.12 75 ALA A O 1
ATOM 550 N N . GLU A 1 76 ? 29.679 -1.627 -15.998 1.00 76.19 76 GLU A N 1
ATOM 551 C CA . GLU A 1 76 ? 28.709 -2.718 -15.843 1.00 76.19 76 GLU A CA 1
ATOM 552 C C . GLU A 1 76 ? 28.234 -3.270 -17.194 1.00 76.19 76 GLU A C 1
ATOM 554 O O . GLU A 1 76 ? 28.198 -4.486 -17.384 1.00 76.19 76 GLU A O 1
ATOM 559 N N . LEU A 1 77 ? 27.952 -2.398 -18.169 1.00 76.88 77 LEU A N 1
ATOM 560 C CA . LEU A 1 77 ? 27.609 -2.805 -19.535 1.00 76.88 77 LEU A CA 1
ATOM 561 C C . LEU A 1 77 ? 28.736 -3.582 -20.209 1.00 76.88 77 LEU A C 1
ATOM 563 O O . LEU A 1 77 ? 28.476 -4.580 -20.877 1.00 76.88 77 LEU A O 1
ATOM 567 N N . ASN A 1 78 ? 29.981 -3.137 -20.060 1.00 74.44 78 ASN A N 1
ATOM 568 C CA . ASN A 1 78 ? 31.131 -3.818 -20.648 1.00 74.44 78 ASN A CA 1
ATOM 569 C C . ASN A 1 78 ? 31.374 -5.179 -19.990 1.00 74.44 78 ASN A C 1
ATOM 571 O O . ASN A 1 78 ? 31.648 -6.147 -20.696 1.00 74.44 78 ASN A O 1
ATOM 575 N N . LYS A 1 79 ? 31.172 -5.286 -18.672 1.00 78.94 79 LYS A N 1
ATOM 576 C CA . LYS A 1 79 ? 31.197 -6.564 -17.953 1.00 78.94 79 LYS A CA 1
ATOM 577 C C . LYS A 1 79 ? 30.128 -7.529 -18.477 1.00 78.94 79 LYS A C 1
ATOM 579 O O . LYS A 1 79 ? 30.444 -8.680 -18.753 1.00 78.94 79 LYS A O 1
ATOM 584 N N . LEU A 1 80 ? 28.897 -7.054 -18.679 1.00 74.00 80 LEU A N 1
ATOM 585 C CA . LEU A 1 80 ? 27.798 -7.855 -19.234 1.00 74.00 80 LEU A CA 1
ATOM 586 C C . LEU A 1 80 ? 28.068 -8.294 -20.681 1.00 74.00 80 LEU A C 1
ATOM 588 O O . LEU A 1 80 ? 27.788 -9.434 -21.037 1.00 74.00 80 LEU A O 1
ATOM 592 N N . LYS A 1 81 ? 28.659 -7.423 -21.509 1.00 72.88 81 LYS A N 1
ATOM 593 C CA . LYS A 1 81 ? 29.063 -7.769 -22.884 1.00 72.88 81 LYS A CA 1
ATOM 594 C C . LYS A 1 81 ? 30.127 -8.868 -22.910 1.00 72.88 81 LYS A C 1
ATOM 596 O O . LYS A 1 81 ? 29.987 -9.810 -23.681 1.00 72.88 81 LYS A O 1
ATOM 601 N N . LEU A 1 82 ? 31.146 -8.756 -22.054 1.00 74.00 82 LEU A N 1
ATOM 602 C CA . LEU A 1 82 ? 32.225 -9.740 -21.915 1.00 74.00 82 LEU A CA 1
ATOM 603 C C . LEU A 1 82 ? 31.717 -11.098 -21.411 1.00 74.00 82 LEU A C 1
ATOM 605 O O . LEU A 1 82 ? 32.191 -12.127 -21.865 1.00 74.00 82 LEU A O 1
ATOM 609 N N . GLN A 1 83 ? 30.747 -11.111 -20.493 1.00 77.69 83 GLN A N 1
ATOM 610 C CA . GLN A 1 83 ? 30.187 -12.347 -19.930 1.00 77.69 83 GLN A CA 1
ATOM 611 C C . GLN A 1 83 ? 29.310 -13.142 -20.906 1.00 77.69 83 GLN A C 1
ATOM 613 O O . GLN A 1 83 ? 29.090 -14.332 -20.692 1.00 77.69 83 GLN A O 1
ATOM 618 N N . HIS A 1 84 ? 28.787 -12.492 -21.946 1.00 69.25 84 HIS A N 1
ATOM 619 C CA . HIS A 1 84 ? 27.845 -13.086 -22.896 1.00 69.25 84 HIS A CA 1
ATOM 620 C C . HIS A 1 84 ? 28.350 -13.036 -24.348 1.00 69.25 84 HIS A C 1
ATOM 622 O O . HIS A 1 84 ? 27.540 -13.090 -25.273 1.00 69.25 84 HIS A O 1
ATOM 628 N N . ASP A 1 85 ? 29.670 -12.910 -24.543 1.00 65.44 85 ASP A N 1
ATOM 629 C CA . ASP A 1 85 ? 30.357 -12.889 -25.846 1.00 65.44 85 ASP A CA 1
ATOM 630 C C . ASP A 1 85 ? 29.757 -11.902 -26.866 1.00 65.44 85 ASP A C 1
ATOM 632 O O . ASP A 1 85 ? 29.746 -12.120 -28.080 1.00 65.44 85 ASP A O 1
ATOM 636 N N . ILE A 1 86 ? 29.253 -10.765 -26.380 1.00 64.00 86 ILE A N 1
ATOM 637 C CA . ILE A 1 86 ? 28.719 -9.707 -27.236 1.00 64.00 86 ILE A CA 1
ATOM 638 C C . ILE A 1 86 ? 29.894 -8.865 -27.715 1.00 64.00 86 ILE A C 1
ATOM 640 O O . ILE A 1 86 ? 30.474 -8.096 -26.944 1.00 64.00 86 ILE A O 1
ATOM 644 N N . SER A 1 87 ? 30.230 -8.980 -29.002 1.00 54.56 87 SER A N 1
ATOM 645 C CA . SER A 1 87 ? 31.346 -8.233 -29.583 1.00 54.56 87 SER A CA 1
ATOM 646 C C . SER A 1 87 ? 31.193 -6.723 -29.325 1.00 54.56 87 SER A C 1
ATOM 648 O O . SER A 1 87 ? 30.162 -6.144 -29.694 1.00 54.56 87 SER A O 1
ATOM 650 N N . PRO A 1 88 ? 32.203 -6.047 -28.742 1.00 53.06 88 PRO A N 1
ATOM 651 C CA . PRO A 1 88 ? 32.160 -4.608 -28.477 1.00 53.06 88 PRO A CA 1
ATOM 652 C C . PRO A 1 88 ? 32.072 -3.765 -29.761 1.00 53.06 88 PRO A C 1
ATOM 654 O O . PRO A 1 88 ? 31.637 -2.617 -29.702 1.00 53.06 88 PRO A O 1
ATOM 657 N N . LEU A 1 89 ? 32.408 -4.347 -30.919 1.00 49.88 89 LEU A N 1
ATOM 658 C CA . LEU A 1 89 ? 32.275 -3.733 -32.245 1.00 49.88 89 LEU A CA 1
ATOM 659 C C . LEU A 1 89 ? 30.859 -3.882 -32.842 1.00 49.88 89 LEU A C 1
ATOM 661 O O . LEU A 1 89 ? 30.500 -3.142 -33.752 1.00 49.88 89 LEU A O 1
ATOM 665 N N . SER A 1 90 ? 30.022 -4.782 -32.309 1.00 47.03 90 SER A N 1
ATOM 666 C CA . SER A 1 90 ? 28.662 -5.060 -32.817 1.00 47.03 90 SER A CA 1
ATOM 667 C C . SER A 1 90 ? 27.584 -4.080 -32.334 1.00 47.03 90 SER A C 1
ATOM 669 O O . SER A 1 90 ? 26.417 -4.209 -32.697 1.00 47.03 90 SER A O 1
ATOM 671 N N . VAL A 1 91 ? 27.955 -3.066 -31.542 1.00 48.28 91 VAL A N 1
ATOM 672 C CA . VAL A 1 91 ? 27.024 -2.072 -30.964 1.00 48.28 91 VAL A CA 1
ATOM 673 C C . VAL A 1 91 ? 26.243 -1.305 -32.046 1.00 48.28 91 VAL A C 1
ATOM 675 O O . VAL A 1 91 ? 25.138 -0.829 -31.789 1.00 48.28 91 VAL A O 1
ATOM 678 N N . TRP A 1 92 ? 26.782 -1.240 -33.267 1.00 43.44 92 TRP A N 1
ATOM 679 C CA . TRP A 1 92 ? 26.183 -0.552 -34.415 1.00 43.44 92 TRP A CA 1
ATOM 680 C C . TRP A 1 92 ? 25.622 -1.500 -35.489 1.00 43.44 92 TRP A C 1
ATOM 682 O O . TRP A 1 92 ? 24.873 -1.056 -36.356 1.00 43.44 92 TRP A O 1
ATOM 692 N N . SER A 1 93 ? 25.943 -2.795 -35.426 1.00 47.22 93 SER A N 1
ATOM 693 C CA . SER A 1 93 ? 25.696 -3.773 -36.499 1.00 47.22 93 SER A CA 1
ATOM 694 C C . SER A 1 93 ? 25.534 -5.205 -35.965 1.00 47.22 93 SER A C 1
ATOM 696 O O . SER A 1 93 ? 26.093 -6.160 -36.498 1.00 47.22 93 SER A O 1
ATOM 698 N N . GLY A 1 94 ? 24.771 -5.362 -34.884 1.00 60.50 94 GLY A N 1
ATOM 699 C CA . GLY A 1 94 ? 24.514 -6.651 -34.248 1.00 60.50 94 GLY A CA 1
ATOM 700 C C . GLY A 1 94 ? 23.037 -6.864 -33.926 1.00 60.50 94 GLY A C 1
ATOM 701 O O . GLY A 1 94 ? 22.248 -5.915 -33.944 1.00 60.50 94 GLY A O 1
ATOM 702 N N . PRO A 1 95 ? 22.652 -8.097 -33.561 1.00 58.88 95 PRO A N 1
ATOM 703 C CA . PRO A 1 95 ? 21.267 -8.459 -33.265 1.00 58.88 95 PRO A CA 1
ATOM 704 C C . PRO A 1 95 ? 20.714 -7.801 -31.985 1.00 58.88 95 PRO A C 1
ATOM 706 O O . PRO A 1 95 ? 19.557 -8.014 -31.659 1.00 58.88 95 PRO A O 1
ATOM 709 N N . TRP A 1 96 ? 21.523 -6.998 -31.277 1.00 66.12 96 TRP A N 1
ATOM 710 C CA . TRP A 1 96 ? 21.174 -6.233 -30.069 1.00 66.12 96 TRP A CA 1
ATOM 711 C C . TRP A 1 96 ? 21.174 -4.712 -30.283 1.00 66.12 96 TRP A C 1
ATOM 713 O O . TRP A 1 96 ? 21.137 -3.947 -29.317 1.00 66.12 96 TRP A O 1
ATOM 723 N N . ARG A 1 97 ? 21.237 -4.255 -31.541 1.00 71.00 97 ARG A N 1
ATOM 724 C CA . ARG A 1 97 ? 21.087 -2.836 -31.889 1.00 71.00 97 ARG A CA 1
ATOM 725 C C . ARG A 1 97 ? 19.692 -2.348 -31.494 1.00 71.00 97 ARG A C 1
ATOM 727 O O . ARG A 1 97 ? 18.718 -3.093 -31.582 1.00 71.00 97 ARG A O 1
ATOM 734 N N . GLU A 1 98 ? 19.575 -1.083 -31.117 1.00 68.69 98 GLU A N 1
ATOM 735 C CA . GLU A 1 98 ? 18.265 -0.457 -30.933 1.00 68.69 98 GLU A CA 1
ATOM 736 C C . GLU A 1 98 ? 17.415 -0.562 -32.201 1.00 68.69 98 GLU A C 1
ATOM 738 O O . GLU A 1 98 ? 17.898 -0.313 -33.307 1.00 68.69 98 GLU A O 1
ATOM 743 N N . GLY A 1 99 ? 16.156 -0.964 -32.028 1.00 69.19 99 GLY A N 1
ATOM 744 C CA . GLY A 1 99 ? 15.235 -1.239 -33.128 1.00 69.19 99 GLY A CA 1
ATOM 745 C C . GLY A 1 99 ? 15.369 -2.634 -33.747 1.00 69.19 99 GLY A C 1
ATOM 746 O O . GLY A 1 99 ? 14.568 -2.965 -34.611 1.00 69.19 99 GLY A O 1
ATOM 747 N N . SER A 1 100 ? 16.326 -3.463 -33.313 1.00 79.19 100 SER A N 1
ATOM 748 C CA . SER A 1 100 ? 16.357 -4.886 -33.685 1.00 79.19 100 SER A CA 1
ATOM 749 C C . SER A 1 100 ? 15.262 -5.681 -32.970 1.00 79.19 100 SER A C 1
ATOM 751 O O . SER A 1 100 ? 14.863 -5.343 -31.854 1.00 79.19 100 SER A O 1
ATOM 753 N N . ASP A 1 101 ? 14.831 -6.790 -33.570 1.00 77.44 101 ASP A N 1
ATOM 754 C CA . ASP A 1 101 ? 13.775 -7.640 -33.009 1.00 77.44 101 ASP A CA 1
ATOM 755 C C . ASP A 1 101 ? 14.114 -8.182 -31.614 1.00 77.44 101 ASP A C 1
ATOM 757 O O . ASP A 1 101 ? 13.248 -8.222 -30.741 1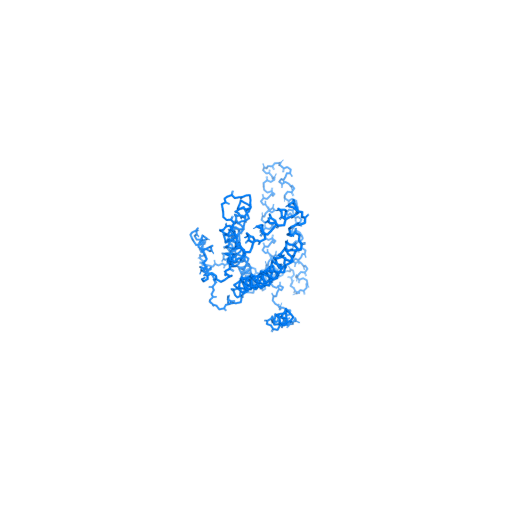.00 77.44 101 ASP A O 1
ATOM 761 N N . LEU A 1 102 ? 15.370 -8.575 -31.359 1.00 74.94 102 LEU A N 1
ATOM 762 C CA . LEU A 1 102 ? 15.762 -9.074 -30.035 1.00 74.94 102 LEU A CA 1
ATOM 763 C C . LEU A 1 102 ? 15.806 -7.956 -28.991 1.00 74.94 102 LEU A C 1
ATOM 765 O O . LEU A 1 102 ? 15.416 -8.183 -27.845 1.00 74.94 102 LEU A O 1
ATOM 769 N N . PHE A 1 103 ? 16.246 -6.755 -29.378 1.00 76.50 103 PHE A N 1
ATOM 770 C CA . PHE A 1 103 ? 16.208 -5.586 -28.503 1.00 76.50 103 PHE A CA 1
ATOM 771 C C . PHE A 1 103 ? 14.765 -5.199 -28.171 1.00 76.50 103 PHE A C 1
ATOM 773 O O . PHE A 1 103 ? 14.453 -4.994 -27.002 1.00 76.50 103 PHE A O 1
ATOM 780 N N . ASN A 1 104 ? 13.878 -5.167 -29.168 1.00 80.38 104 ASN A N 1
ATOM 781 C CA . ASN A 1 104 ? 12.468 -4.828 -28.979 1.00 80.38 104 ASN A CA 1
ATOM 782 C C . ASN A 1 104 ? 11.759 -5.860 -28.091 1.00 80.38 104 ASN A C 1
ATOM 784 O O . ASN A 1 104 ? 11.087 -5.468 -27.146 1.00 80.38 104 ASN A O 1
ATOM 788 N N . ARG A 1 105 ? 12.000 -7.165 -28.283 1.00 79.50 105 ARG A N 1
ATOM 789 C CA . ARG A 1 105 ? 11.456 -8.215 -27.397 1.00 79.50 105 ARG A CA 1
ATOM 790 C C . ARG A 1 105 ? 11.967 -8.106 -25.959 1.00 79.50 105 ARG A C 1
ATOM 792 O O . ARG A 1 105 ? 11.218 -8.317 -25.009 1.00 79.50 105 ARG A O 1
ATOM 799 N N . ALA A 1 106 ? 13.251 -7.798 -25.774 1.00 77.75 106 ALA A N 1
ATOM 800 C CA . ALA A 1 106 ? 13.816 -7.591 -24.440 1.00 77.75 106 ALA A CA 1
ATOM 801 C C . ALA A 1 106 ? 13.282 -6.304 -23.785 1.00 77.75 106 ALA A C 1
ATOM 803 O O . ALA A 1 106 ? 13.073 -6.277 -22.573 1.00 77.75 106 ALA A O 1
ATOM 804 N N . LEU A 1 107 ? 13.021 -5.265 -24.581 1.00 79.94 107 LEU A N 1
ATOM 805 C CA . LEU A 1 107 ? 12.400 -4.019 -24.144 1.00 79.94 107 LEU A CA 1
ATOM 806 C C . LEU A 1 107 ? 10.929 -4.214 -23.756 1.00 79.94 107 LEU A C 1
ATOM 808 O O . LEU A 1 107 ? 10.510 -3.695 -22.727 1.00 79.94 107 LEU A O 1
ATOM 812 N N . GLU A 1 108 ? 10.169 -4.986 -24.532 1.00 80.50 108 GLU A N 1
ATOM 813 C CA . GLU A 1 108 ? 8.789 -5.377 -24.219 1.00 80.50 108 GLU A CA 1
ATOM 814 C C . GLU A 1 108 ? 8.726 -6.132 -22.891 1.00 80.50 108 GLU A C 1
ATOM 816 O O . GLU A 1 108 ? 7.962 -5.754 -22.007 1.00 80.50 108 GLU A O 1
ATOM 821 N N . ARG A 1 109 ? 9.608 -7.118 -22.691 1.00 77.75 109 ARG A N 1
ATOM 822 C CA . ARG A 1 109 ? 9.707 -7.839 -21.413 1.00 77.75 109 ARG A CA 1
ATOM 823 C C . ARG A 1 109 ? 10.098 -6.939 -20.247 1.00 77.75 109 ARG A C 1
ATOM 825 O O . ARG A 1 109 ? 9.530 -7.065 -19.167 1.00 77.75 109 ARG A O 1
ATOM 832 N N . LEU A 1 110 ? 11.060 -6.033 -20.441 1.00 78.19 110 LEU A N 1
ATOM 833 C CA . LEU A 1 110 ? 11.434 -5.061 -19.411 1.00 78.19 110 LEU A CA 1
ATOM 834 C C . LEU A 1 110 ? 10.242 -4.166 -19.053 1.00 78.19 110 LEU A C 1
ATOM 836 O O . LEU A 1 110 ? 9.978 -3.927 -17.879 1.00 78.19 110 LEU A O 1
ATOM 840 N N . ARG A 1 111 ? 9.505 -3.699 -20.063 1.00 79.50 111 ARG A N 1
ATOM 841 C CA . ARG A 1 111 ? 8.301 -2.892 -19.887 1.00 79.50 111 ARG A CA 1
ATOM 842 C C . ARG A 1 111 ? 7.239 -3.652 -19.101 1.00 79.50 111 ARG A C 1
ATOM 844 O O . ARG A 1 111 ? 6.698 -3.090 -18.159 1.00 79.50 111 ARG A O 1
ATOM 851 N N . GLU A 1 112 ? 6.944 -4.896 -19.465 1.00 78.38 112 GLU A N 1
ATOM 852 C CA . GLU A 1 112 ? 5.994 -5.736 -18.728 1.00 78.38 112 GLU A CA 1
ATOM 853 C C . GLU A 1 112 ? 6.419 -5.893 -17.264 1.00 78.38 112 GLU A C 1
ATOM 855 O O . GLU A 1 112 ? 5.616 -5.643 -16.370 1.00 78.38 112 GLU A O 1
ATOM 860 N N . GLN A 1 113 ? 7.694 -6.201 -17.002 1.00 77.12 113 GLN A N 1
ATOM 861 C CA . GLN A 1 113 ? 8.216 -6.340 -15.639 1.00 77.12 113 GLN A CA 1
ATOM 862 C C . GLN A 1 113 ? 8.079 -5.055 -14.813 1.00 77.12 113 GLN A C 1
ATOM 864 O O . GLN A 1 113 ? 7.634 -5.104 -13.666 1.00 77.12 113 GLN A O 1
ATOM 869 N N . GLU A 1 114 ? 8.447 -3.903 -15.376 1.00 79.19 114 GLU A N 1
ATOM 870 C CA . GLU A 1 114 ? 8.380 -2.622 -14.667 1.00 79.19 114 GLU A CA 1
ATOM 871 C C . GLU A 1 114 ? 6.928 -2.151 -14.483 1.00 79.19 114 GLU A C 1
ATOM 873 O O . GLU A 1 114 ? 6.573 -1.673 -13.406 1.00 79.19 114 GLU A O 1
ATOM 878 N N . VAL A 1 115 ? 6.051 -2.368 -15.470 1.00 77.75 115 VAL A N 1
ATOM 879 C CA . VAL A 1 115 ? 4.613 -2.086 -15.342 1.00 77.75 115 VAL A CA 1
ATOM 880 C C . VAL A 1 115 ? 3.984 -2.967 -14.265 1.00 77.75 115 VAL A C 1
ATOM 882 O O . VAL A 1 115 ? 3.306 -2.436 -13.388 1.00 77.75 115 VAL A O 1
ATOM 885 N N . CYS A 1 116 ? 4.246 -4.276 -14.263 1.00 77.38 116 CYS A N 1
ATOM 886 C CA . CYS A 1 116 ? 3.746 -5.181 -13.228 1.00 77.38 116 CYS A CA 1
ATOM 887 C C . CYS A 1 116 ? 4.289 -4.822 -11.837 1.00 77.38 116 CYS A C 1
ATOM 889 O O . CYS A 1 116 ? 3.538 -4.858 -10.862 1.00 77.38 116 CYS A O 1
ATOM 891 N N . ARG A 1 117 ? 5.563 -4.410 -11.727 1.00 82.50 117 ARG A N 1
ATOM 892 C CA . ARG A 1 117 ? 6.129 -3.897 -10.467 1.00 82.50 117 ARG A CA 1
ATOM 893 C C . ARG A 1 117 ? 5.353 -2.677 -9.974 1.00 82.50 117 ARG A C 1
ATOM 895 O O . ARG A 1 117 ? 4.954 -2.647 -8.810 1.00 82.50 117 ARG A O 1
ATOM 902 N N . CYS A 1 118 ? 5.134 -1.686 -10.840 1.00 74.44 118 CYS A N 1
ATOM 903 C CA . CYS A 1 118 ? 4.375 -0.488 -10.489 1.00 74.44 118 CYS A CA 1
ATOM 904 C C . CYS A 1 118 ? 2.936 -0.838 -10.085 1.00 74.44 118 CYS A C 1
ATOM 906 O O . CYS A 1 118 ? 2.469 -0.340 -9.064 1.00 74.44 118 CYS A O 1
ATOM 908 N N . GLN A 1 119 ? 2.252 -1.714 -10.829 1.00 81.19 119 GLN A N 1
ATOM 909 C CA . GLN A 1 119 ? 0.891 -2.173 -10.521 1.00 81.19 119 GLN A CA 1
ATOM 910 C C . GLN A 1 119 ? 0.808 -2.812 -9.131 1.00 81.19 119 GLN A C 1
ATOM 912 O O . GLN A 1 119 ? 0.013 -2.363 -8.305 1.00 81.19 119 GLN A O 1
ATOM 917 N N . ALA A 1 120 ? 1.685 -3.775 -8.835 1.00 76.44 120 ALA A N 1
ATOM 918 C CA . ALA A 1 120 ? 1.721 -4.450 -7.540 1.00 76.44 120 ALA A CA 1
ATOM 919 C C . ALA A 1 120 ? 2.011 -3.476 -6.381 1.00 76.44 120 ALA A C 1
ATOM 921 O O . ALA A 1 120 ? 1.398 -3.551 -5.313 1.00 76.44 120 ALA A O 1
ATOM 922 N N . GLU A 1 121 ? 2.927 -2.524 -6.582 1.00 77.69 121 GLU A N 1
ATOM 923 C CA . GLU A 1 121 ? 3.245 -1.518 -5.567 1.00 77.69 121 GLU A CA 1
ATOM 924 C C . GLU A 1 121 ? 2.086 -0.527 -5.354 1.00 77.69 121 GLU A C 1
ATOM 926 O O . GLU A 1 121 ? 1.778 -0.165 -4.214 1.00 77.69 121 GLU A O 1
ATOM 931 N N . ILE A 1 122 ? 1.403 -0.122 -6.430 1.00 83.25 122 ILE A N 1
ATOM 932 C CA . ILE A 1 122 ? 0.203 0.720 -6.366 1.00 83.25 122 ILE A CA 1
ATOM 933 C C . ILE A 1 122 ? -0.907 0.001 -5.602 1.00 83.25 122 ILE A C 1
ATOM 935 O O . ILE A 1 122 ? -1.491 0.597 -4.700 1.00 83.25 122 ILE A O 1
ATOM 939 N N . GLU A 1 123 ? -1.179 -1.261 -5.917 1.00 83.00 123 GLU A N 1
ATOM 940 C CA . GLU A 1 123 ? -2.203 -2.067 -5.248 1.00 83.00 123 GLU A CA 1
ATOM 941 C C . GLU A 1 123 ? -1.934 -2.185 -3.747 1.00 83.00 123 GLU A C 1
ATOM 943 O O . GLU A 1 123 ? -2.816 -1.890 -2.935 1.00 83.00 123 GLU A O 1
ATOM 948 N N . GLY A 1 124 ? -0.693 -2.493 -3.359 1.00 79.25 124 GLY A N 1
ATOM 949 C CA . GLY A 1 124 ? -0.291 -2.518 -1.952 1.00 79.25 124 GLY A CA 1
ATOM 950 C C . GLY A 1 124 ? -0.514 -1.174 -1.247 1.00 79.25 124 GLY A C 1
ATOM 951 O O . GLY A 1 124 ? -1.071 -1.122 -0.148 1.00 79.25 124 GLY A O 1
ATOM 952 N N . LEU A 1 125 ? -0.141 -0.062 -1.889 1.00 82.06 125 LEU A N 1
ATOM 953 C CA . LEU A 1 125 ? -0.338 1.281 -1.335 1.00 82.06 125 LEU A CA 1
ATOM 954 C C . LEU A 1 125 ? -1.813 1.693 -1.263 1.00 82.06 125 LEU A C 1
ATOM 956 O O . LEU A 1 125 ? -2.200 2.409 -0.337 1.00 82.06 125 LEU A O 1
ATOM 960 N N . VAL A 1 126 ? -2.634 1.275 -2.224 1.00 86.00 126 VAL A N 1
ATOM 961 C CA . VAL A 1 126 ? -4.079 1.529 -2.247 1.00 86.00 126 VAL A CA 1
ATOM 962 C C . VAL A 1 126 ? -4.760 0.798 -1.095 1.00 86.00 126 VAL A C 1
ATOM 964 O O . VAL A 1 126 ? -5.483 1.442 -0.331 1.00 86.00 126 VAL A O 1
ATOM 967 N N . LEU A 1 127 ? -4.467 -0.491 -0.903 1.00 82.81 127 LEU A N 1
ATOM 968 C CA . LEU A 1 127 ? -4.977 -1.280 0.226 1.00 82.81 127 LEU A CA 1
ATOM 969 C C . LEU A 1 127 ? -4.574 -0.662 1.567 1.00 82.81 127 LEU A C 1
ATOM 971 O O . LEU A 1 127 ? -5.388 -0.502 2.476 1.00 82.81 127 LEU A O 1
ATOM 975 N N . ASP A 1 128 ? -3.325 -0.223 1.676 1.00 83.19 128 ASP A N 1
ATOM 976 C CA . ASP A 1 128 ? -2.835 0.485 2.849 1.00 83.19 128 ASP A CA 1
ATOM 977 C C . ASP A 1 128 ? -3.587 1.798 3.120 1.00 83.19 128 ASP A C 1
ATOM 979 O O . ASP A 1 128 ? -3.825 2.157 4.274 1.00 83.19 128 ASP A O 1
ATOM 983 N N . VAL A 1 129 ? -3.933 2.554 2.075 1.00 86.88 129 VAL A N 1
ATOM 984 C CA . VAL A 1 129 ? -4.719 3.789 2.208 1.00 86.88 129 VAL A CA 1
ATOM 985 C C . VAL A 1 129 ? -6.156 3.477 2.618 1.00 86.88 129 VAL A C 1
ATOM 987 O O . VAL A 1 129 ? -6.694 4.197 3.461 1.00 86.88 129 VAL A O 1
ATOM 990 N N . GLN A 1 130 ? -6.758 2.418 2.073 1.00 84.12 130 GLN A N 1
ATOM 991 C CA . GLN A 1 130 ? -8.088 1.949 2.469 1.00 84.12 130 GLN A CA 1
ATOM 992 C C . GLN A 1 130 ? -8.102 1.534 3.947 1.00 84.12 130 GLN A C 1
ATOM 994 O O . GLN A 1 130 ? -8.967 1.988 4.695 1.00 84.12 130 GLN A O 1
ATOM 999 N N . LYS A 1 131 ? -7.083 0.798 4.410 1.00 83.25 131 LYS A N 1
ATOM 1000 C CA . LYS A 1 131 ? -6.913 0.454 5.829 1.00 83.25 131 LYS A CA 1
ATOM 1001 C C . LYS A 1 131 ? -6.770 1.692 6.717 1.00 83.25 131 LYS A C 1
ATOM 1003 O O . LYS A 1 131 ? -7.438 1.822 7.733 1.00 83.25 131 LYS A O 1
ATOM 1008 N N . LEU A 1 132 ? -5.944 2.660 6.321 1.00 85.88 132 LEU A N 1
ATOM 1009 C CA . LEU A 1 132 ? -5.829 3.917 7.071 1.00 85.88 132 LEU A CA 1
ATOM 1010 C C . LEU A 1 132 ? -7.163 4.684 7.112 1.00 85.88 132 LEU A C 1
ATOM 1012 O O . LEU A 1 132 ? -7.423 5.426 8.058 1.00 85.88 132 LEU A O 1
ATOM 1016 N N . HIS A 1 133 ? -8.017 4.527 6.099 1.00 85.06 133 HIS A N 1
ATOM 1017 C CA . HIS A 1 133 ? -9.352 5.111 6.105 1.00 85.06 133 HIS A CA 1
ATOM 1018 C C . HIS A 1 133 ? -10.278 4.416 7.114 1.00 85.06 133 HIS A C 1
ATOM 1020 O O . HIS A 1 133 ? -10.939 5.116 7.881 1.00 85.06 133 HIS A O 1
ATOM 1026 N N . SER A 1 134 ? -10.267 3.078 7.181 1.00 81.94 134 SER A N 1
ATOM 1027 C CA . SER A 1 134 ? -11.024 2.325 8.192 1.00 81.94 134 SER A CA 1
ATOM 1028 C C . SER A 1 134 ? -10.521 2.587 9.611 1.00 81.94 134 SER A C 1
ATOM 1030 O O . SER A 1 134 ? -11.328 2.834 10.503 1.00 81.94 134 SER A O 1
ATOM 1032 N N . ASP A 1 135 ? -9.201 2.633 9.815 1.00 82.50 135 ASP A N 1
ATOM 1033 C CA . ASP A 1 135 ? -8.586 2.916 11.119 1.00 82.50 135 ASP A CA 1
ATOM 1034 C C . ASP A 1 135 ? -8.992 4.311 11.620 1.00 82.50 135 ASP A C 1
ATOM 1036 O O . ASP A 1 135 ? -9.290 4.509 12.797 1.00 82.50 135 ASP A O 1
ATOM 1040 N N . ARG A 1 136 ? -9.075 5.292 10.710 1.00 82.94 136 ARG A N 1
ATOM 1041 C CA . ARG A 1 136 ? -9.584 6.629 11.037 1.00 82.94 136 ARG A CA 1
ATOM 1042 C C . ARG A 1 136 ? -11.066 6.607 11.408 1.00 82.94 136 ARG A C 1
ATOM 1044 O O . ARG A 1 136 ? -11.442 7.313 12.337 1.00 82.94 136 ARG A O 1
ATOM 1051 N N . ALA A 1 137 ? -11.892 5.863 10.672 1.00 81.75 137 ALA A N 1
ATOM 1052 C CA . ALA A 1 137 ? -13.319 5.752 10.966 1.00 81.75 137 ALA A CA 1
ATOM 1053 C C . ALA A 1 137 ? -13.553 5.128 12.353 1.00 81.75 137 ALA A C 1
ATOM 1055 O O . ALA A 1 137 ? -14.384 5.624 13.107 1.00 81.75 137 ALA A O 1
ATOM 1056 N N . ALA A 1 138 ? -12.758 4.116 12.718 1.00 79.62 138 ALA A N 1
ATOM 1057 C CA . ALA A 1 138 ? -12.790 3.488 14.038 1.00 79.62 138 ALA A CA 1
ATOM 1058 C C . ALA A 1 138 ? -12.293 4.415 15.164 1.00 79.62 138 ALA A C 1
ATOM 1060 O O . ALA A 1 138 ? -12.854 4.412 16.256 1.00 79.62 138 ALA A O 1
ATOM 1061 N N . ALA A 1 139 ? -11.270 5.236 14.905 1.00 79.19 139 ALA A N 1
ATOM 1062 C CA . ALA A 1 139 ? -10.707 6.164 15.891 1.00 79.19 139 ALA A CA 1
ATOM 1063 C C . ALA A 1 139 ? -11.610 7.380 16.214 1.00 79.19 139 ALA A C 1
ATOM 1065 O O . ALA A 1 139 ? -11.353 8.090 17.188 1.00 79.19 139 ALA A O 1
ATOM 1066 N N . GLY A 1 140 ? -12.659 7.638 15.424 1.00 76.00 140 GLY A N 1
ATOM 1067 C CA . GLY A 1 140 ? -13.642 8.691 15.695 1.00 76.00 140 GLY A CA 1
ATOM 1068 C C . GLY A 1 140 ? -13.128 10.125 15.474 1.00 76.00 140 GLY A C 1
ATOM 1069 O O . GLY A 1 140 ? -12.481 10.428 14.469 1.00 76.00 140 GLY A O 1
ATOM 1070 N N . CYS A 1 141 ? -13.492 11.047 16.377 1.00 71.19 141 CYS A N 1
ATOM 1071 C CA . CYS A 1 141 ? -13.261 12.493 16.234 1.00 71.19 141 CYS A CA 1
ATOM 1072 C C . CYS A 1 141 ? -11.773 12.895 16.141 1.00 71.19 141 CYS A C 1
ATOM 1074 O O . CYS A 1 141 ? -10.868 12.116 16.428 1.00 71.19 141 CYS A O 1
ATOM 1076 N N . ALA A 1 142 ? -11.533 14.139 15.697 1.00 70.31 142 ALA A N 1
ATOM 1077 C CA . ALA A 1 142 ? -10.251 14.690 15.240 1.00 70.31 142 ALA A CA 1
ATOM 1078 C C . ALA A 1 142 ? -9.130 14.750 16.306 1.00 70.31 142 ALA A C 1
ATOM 1080 O O . ALA A 1 142 ? -8.689 15.820 16.730 1.00 70.31 142 ALA A O 1
ATOM 1081 N N . ASN A 1 143 ? -8.606 13.586 16.677 1.00 80.81 143 ASN A N 1
ATOM 1082 C CA . ASN A 1 143 ? -7.548 13.413 17.668 1.00 80.81 143 ASN A CA 1
ATOM 1083 C C . ASN A 1 143 ? -6.156 13.450 17.008 1.00 80.81 143 ASN A C 1
ATOM 1085 O O . ASN A 1 143 ? -6.023 13.321 15.786 1.00 80.81 143 ASN A O 1
ATOM 1089 N N . LYS A 1 144 ? -5.085 13.583 17.806 1.00 85.69 144 LYS A N 1
ATOM 1090 C CA . LYS A 1 144 ? -3.681 13.563 17.327 1.00 85.69 144 LYS A CA 1
ATOM 1091 C C . LYS A 1 144 ? -3.378 12.336 16.451 1.00 85.69 144 LYS A C 1
ATOM 1093 O O . LYS A 1 144 ? -2.674 12.455 15.451 1.00 85.69 144 LYS A O 1
ATOM 1098 N N . GLU A 1 145 ? -3.965 11.194 16.791 1.00 82.94 145 GLU A N 1
ATOM 1099 C CA . GLU A 1 145 ? -3.863 9.939 16.044 1.00 82.94 145 GLU A CA 1
ATOM 1100 C C . GLU A 1 145 ? -4.520 10.021 14.657 1.00 82.94 145 GLU A C 1
ATOM 1102 O O . GLU A 1 145 ? -3.873 9.738 13.649 1.00 82.94 145 GLU A O 1
ATOM 1107 N N . THR A 1 146 ? -5.746 10.547 14.560 1.00 86.06 146 THR A N 1
ATOM 1108 C CA . THR A 1 146 ? -6.431 10.737 13.265 1.00 86.06 146 THR A CA 1
ATOM 1109 C C . THR A 1 146 ? -5.663 11.673 12.321 1.00 86.06 146 THR A C 1
ATOM 1111 O O . THR A 1 146 ? -5.597 11.421 11.115 1.00 86.06 146 THR A O 1
ATOM 1114 N N . LYS A 1 147 ? -4.993 12.708 12.858 1.00 87.62 147 LYS A N 1
ATOM 1115 C CA . LYS A 1 147 ? -4.114 13.605 12.083 1.00 87.62 147 LYS A CA 1
ATOM 1116 C C . LYS A 1 147 ? -2.882 12.871 11.541 1.00 87.62 147 LYS A C 1
ATOM 1118 O O . LYS A 1 147 ? -2.488 13.090 10.393 1.00 87.62 147 LYS A O 1
ATOM 1123 N N . GLN A 1 148 ? -2.281 11.977 12.331 1.00 88.75 148 GLN A N 1
ATOM 1124 C CA . GLN A 1 148 ? -1.162 11.147 11.871 1.00 88.75 148 GLN A CA 1
ATOM 1125 C C . GLN A 1 148 ? -1.596 10.161 10.784 1.00 88.75 148 GLN A C 1
ATOM 1127 O O . GLN A 1 148 ? -0.913 10.045 9.764 1.00 88.75 148 GLN A O 1
ATOM 1132 N N . ILE A 1 149 ? -2.744 9.505 10.962 1.00 87.94 149 ILE A N 1
ATOM 1133 C CA . ILE A 1 149 ? -3.334 8.596 9.972 1.00 87.94 149 ILE A CA 1
ATOM 1134 C C . ILE A 1 149 ? -3.591 9.340 8.652 1.00 87.94 149 ILE A C 1
ATOM 1136 O O . ILE A 1 149 ? -3.187 8.870 7.587 1.00 87.94 149 ILE A O 1
ATOM 1140 N N . GLN A 1 150 ? -4.162 10.548 8.708 1.00 89.38 150 GLN A N 1
ATOM 1141 C CA . GLN A 1 150 ? -4.401 11.380 7.526 1.00 89.38 150 GLN A CA 1
ATOM 1142 C C . GLN A 1 150 ? -3.099 11.777 6.810 1.00 89.38 150 GLN A C 1
ATOM 1144 O O . GLN A 1 150 ? -3.026 11.713 5.582 1.00 89.38 150 GLN A O 1
ATOM 1149 N N . SER A 1 151 ? -2.056 12.147 7.559 1.00 91.44 151 SER A N 1
ATOM 1150 C CA . SER A 1 151 ? -0.737 12.467 6.997 1.00 91.44 151 SER A CA 1
ATOM 1151 C C . SER A 1 151 ? -0.098 11.255 6.307 1.00 91.44 151 SER A C 1
ATOM 1153 O O . SER A 1 151 ? 0.370 11.360 5.170 1.00 91.44 151 SER A O 1
ATOM 1155 N N . ARG A 1 152 ? -0.149 10.075 6.942 1.00 90.31 152 ARG A N 1
ATOM 1156 C CA . ARG A 1 152 ? 0.335 8.814 6.354 1.00 90.31 152 ARG A CA 1
ATOM 1157 C C . ARG A 1 152 ? -0.426 8.467 5.076 1.00 90.31 152 ARG A C 1
ATOM 1159 O O . ARG A 1 152 ? 0.204 8.166 4.065 1.00 90.31 152 ARG A O 1
ATOM 1166 N N . ALA A 1 153 ? -1.754 8.584 5.090 1.00 90.12 153 ALA A N 1
ATOM 1167 C CA . ALA A 1 153 ? -2.582 8.337 3.915 1.00 90.12 153 ALA A CA 1
ATOM 1168 C C . ALA A 1 153 ? -2.240 9.304 2.771 1.00 90.12 153 ALA A C 1
ATOM 1170 O O . ALA A 1 153 ? -2.100 8.873 1.631 1.00 90.12 153 ALA A O 1
ATOM 1171 N N . ARG A 1 154 ? -2.035 10.597 3.063 1.00 91.62 154 ARG A N 1
ATOM 1172 C CA . ARG A 1 154 ? -1.632 11.595 2.058 1.00 91.62 154 ARG A CA 1
ATOM 1173 C C . ARG A 1 154 ? -0.291 11.246 1.407 1.00 91.62 154 ARG A C 1
ATOM 1175 O O . ARG A 1 154 ? -0.196 11.289 0.185 1.00 91.62 154 ARG A O 1
ATOM 1182 N N . ARG A 1 155 ? 0.718 10.857 2.198 1.00 91.06 155 ARG A N 1
ATOM 1183 C CA . ARG A 1 155 ? 2.035 10.438 1.680 1.00 91.06 155 ARG A CA 1
ATOM 1184 C C . ARG A 1 155 ? 1.927 9.212 0.772 1.00 91.06 155 ARG A C 1
ATOM 1186 O O . ARG A 1 155 ? 2.521 9.199 -0.301 1.00 91.06 155 ARG A O 1
ATOM 1193 N N . LYS A 1 156 ? 1.128 8.212 1.162 1.00 90.88 156 LYS A N 1
ATOM 1194 C CA . LYS A 1 156 ? 0.902 7.014 0.337 1.00 90.88 156 LYS A CA 1
ATOM 1195 C C . LYS A 1 156 ? 0.179 7.342 -0.973 1.00 90.88 156 LYS A C 1
ATOM 1197 O O . LYS A 1 156 ? 0.614 6.877 -2.017 1.00 90.88 156 LYS A O 1
ATOM 1202 N N . ARG A 1 157 ? -0.837 8.216 -0.957 1.00 90.62 157 ARG A N 1
ATOM 1203 C CA . ARG A 1 157 ? -1.498 8.692 -2.192 1.00 90.62 157 ARG A CA 1
ATOM 1204 C C . ARG A 1 157 ? -0.546 9.436 -3.123 1.00 90.62 157 ARG A C 1
ATOM 1206 O O . ARG A 1 157 ? -0.597 9.245 -4.331 1.00 90.62 157 ARG A O 1
ATOM 1213 N N . GLN A 1 158 ? 0.340 10.263 -2.570 1.00 90.25 158 GLN A N 1
ATOM 1214 C CA . GLN A 1 158 ? 1.364 10.935 -3.366 1.00 90.25 158 GLN A CA 1
ATOM 1215 C C . GLN A 1 158 ? 2.316 9.922 -4.013 1.00 90.25 158 GLN A C 1
ATOM 1217 O O . GLN A 1 158 ? 2.618 10.053 -5.192 1.00 90.25 158 GLN A O 1
ATOM 1222 N N . LYS A 1 159 ? 2.725 8.882 -3.277 1.00 88.00 159 LYS A N 1
ATOM 1223 C CA . LYS A 1 159 ? 3.548 7.802 -3.828 1.00 88.00 159 LYS A CA 1
ATOM 1224 C C . LYS A 1 159 ? 2.836 7.036 -4.950 1.00 88.00 159 LYS A C 1
ATOM 1226 O O . LYS A 1 159 ? 3.454 6.790 -5.975 1.00 88.00 159 LYS A O 1
ATOM 1231 N N . VAL A 1 160 ? 1.541 6.742 -4.800 1.00 88.31 160 VAL A N 1
ATOM 1232 C CA . VAL A 1 160 ? 0.727 6.139 -5.875 1.00 88.31 160 VAL A CA 1
ATOM 1233 C C . VAL A 1 160 ? 0.729 7.011 -7.129 1.00 88.31 160 VAL A C 1
ATOM 1235 O O . VAL A 1 160 ? 0.932 6.487 -8.214 1.00 88.31 160 VAL A O 1
ATOM 1238 N N . ARG A 1 161 ? 0.568 8.335 -6.999 1.00 87.69 161 ARG A N 1
ATOM 1239 C CA . ARG A 1 161 ? 0.639 9.248 -8.154 1.00 87.69 161 ARG A CA 1
ATOM 1240 C C . ARG A 1 161 ? 1.993 9.183 -8.865 1.00 87.69 161 ARG A C 1
ATOM 1242 O O . ARG A 1 161 ? 2.014 9.051 -10.078 1.00 87.69 161 ARG A O 1
ATOM 1249 N N . MET A 1 162 ? 3.098 9.182 -8.116 1.00 83.44 162 MET A N 1
ATOM 1250 C CA . MET A 1 162 ? 4.433 9.041 -8.716 1.00 83.44 162 MET A CA 1
ATOM 1251 C C . MET A 1 162 ? 4.605 7.702 -9.446 1.00 83.44 162 MET A C 1
ATOM 1253 O O . MET A 1 162 ? 5.163 7.671 -10.535 1.00 83.44 162 MET A O 1
ATOM 1257 N N . LEU A 1 163 ? 4.094 6.605 -8.877 1.00 82.06 163 LEU A N 1
ATOM 1258 C CA . LEU A 1 163 ? 4.147 5.283 -9.512 1.00 82.06 163 LEU A CA 1
ATOM 1259 C C . LEU A 1 163 ? 3.248 5.187 -10.749 1.00 82.06 163 LEU A C 1
ATOM 1261 O O . LEU A 1 163 ? 3.588 4.480 -11.689 1.00 82.06 163 LEU A O 1
ATOM 1265 N N . LEU A 1 164 ? 2.115 5.891 -10.770 1.00 82.69 164 LEU A N 1
ATOM 1266 C CA . LEU A 1 164 ? 1.255 5.988 -11.951 1.00 82.69 164 LEU A CA 1
ATOM 1267 C C . LEU A 1 164 ? 1.935 6.763 -13.083 1.00 82.69 164 LEU A C 1
ATOM 1269 O O . LEU A 1 164 ? 1.841 6.351 -14.237 1.00 82.69 164 LEU A O 1
ATOM 1273 N N . ASP A 1 165 ? 2.645 7.844 -12.755 1.00 79.38 165 ASP A N 1
ATOM 1274 C CA . ASP A 1 165 ? 3.454 8.586 -13.724 1.00 79.38 165 ASP A CA 1
ATOM 1275 C C . ASP A 1 165 ? 4.602 7.719 -14.265 1.00 79.38 165 ASP A C 1
ATOM 1277 O O . ASP A 1 165 ? 4.835 7.681 -15.472 1.00 79.38 165 ASP A O 1
ATOM 1281 N N . GLU A 1 166 ? 5.281 6.970 -13.392 1.00 78.00 166 GLU A N 1
ATOM 1282 C CA . GLU A 1 166 ? 6.323 6.012 -13.776 1.00 78.00 166 GLU A CA 1
ATOM 1283 C C . GLU A 1 166 ? 5.764 4.906 -14.684 1.00 78.00 166 GLU A C 1
ATOM 1285 O O . GLU A 1 166 ? 6.306 4.641 -15.758 1.00 78.00 166 GLU A O 1
ATOM 1290 N N . MET A 1 167 ? 4.632 4.311 -14.307 1.00 79.31 167 MET A N 1
ATOM 1291 C CA . MET A 1 167 ? 3.937 3.301 -15.103 1.00 79.31 167 MET A CA 1
ATOM 1292 C C . MET A 1 167 ? 3.540 3.848 -16.478 1.00 79.31 167 MET A C 1
ATOM 1294 O O . MET A 1 167 ? 3.712 3.158 -17.481 1.00 79.31 167 MET A O 1
ATOM 1298 N N . TYR A 1 168 ? 3.063 5.093 -16.552 1.00 78.56 168 TYR A N 1
ATOM 1299 C CA . TYR A 1 168 ? 2.742 5.755 -17.816 1.00 78.56 168 TYR A CA 1
ATOM 1300 C C . TYR A 1 168 ? 3.973 5.908 -18.719 1.00 78.56 168 TYR A C 1
ATOM 1302 O O . TYR A 1 168 ? 3.897 5.630 -19.917 1.00 78.56 168 TYR A O 1
ATOM 1310 N N . VAL A 1 169 ? 5.118 6.311 -18.157 1.00 76.88 169 VAL A N 1
ATOM 1311 C CA . VAL A 1 169 ? 6.383 6.416 -18.904 1.00 76.88 169 VAL A CA 1
ATOM 1312 C C . VAL A 1 169 ? 6.790 5.056 -19.468 1.00 76.88 169 VAL A C 1
ATOM 1314 O O . VAL A 1 169 ? 7.096 4.962 -20.657 1.00 76.88 169 VAL A O 1
ATOM 1317 N N . TRP A 1 170 ? 6.726 3.995 -18.658 1.00 78.06 170 TRP A N 1
ATOM 1318 C CA . TRP A 1 170 ? 7.029 2.636 -19.113 1.00 78.06 170 TRP A CA 1
ATOM 1319 C C . TRP A 1 170 ? 6.056 2.143 -20.183 1.00 78.06 170 TRP A C 1
ATOM 1321 O O . TRP A 1 170 ? 6.475 1.519 -21.155 1.00 78.06 170 TRP A O 1
ATOM 1331 N N . GLN A 1 171 ? 4.765 2.454 -20.059 1.00 73.12 171 GLN A N 1
ATOM 1332 C CA . GLN A 1 171 ? 3.763 2.083 -21.055 1.00 73.12 171 GLN A CA 1
ATOM 1333 C C . GLN A 1 171 ? 3.938 2.828 -22.388 1.00 73.12 171 GLN A C 1
ATOM 1335 O O . GLN A 1 171 ? 3.658 2.255 -23.441 1.00 73.12 171 GLN A O 1
ATOM 1340 N N . GLY A 1 172 ? 4.413 4.075 -22.363 1.00 68.38 172 GLY A N 1
ATOM 1341 C CA . GLY A 1 172 ? 4.710 4.855 -23.568 1.00 68.38 172 GLY A CA 1
ATOM 1342 C C . GLY A 1 172 ? 6.022 4.470 -24.259 1.00 68.38 172 GLY A C 1
ATOM 1343 O O . GLY A 1 172 ? 6.253 4.857 -25.405 1.00 68.38 172 GLY A O 1
ATOM 1344 N N . LEU A 1 173 ? 6.891 3.707 -23.595 1.00 68.44 173 LEU A N 1
ATOM 1345 C CA . LEU A 1 173 ? 8.218 3.385 -24.104 1.00 68.44 173 LEU A CA 1
ATOM 1346 C C . LEU A 1 173 ? 8.128 2.362 -25.253 1.00 68.44 173 LEU A C 1
ATOM 1348 O O . LEU A 1 173 ? 7.731 1.215 -25.056 1.00 68.44 173 LEU A O 1
ATOM 1352 N N . GLY A 1 174 ? 8.468 2.794 -26.472 1.00 60.50 174 GLY A N 1
ATOM 1353 C CA . GLY A 1 174 ? 8.453 1.951 -27.678 1.00 60.50 174 GLY A CA 1
ATOM 1354 C C . GLY A 1 174 ? 7.061 1.631 -28.245 1.00 60.50 174 GLY A C 1
ATOM 1355 O O . GLY A 1 174 ? 6.961 0.873 -29.205 1.00 60.50 174 GLY A O 1
ATOM 1356 N N . ALA A 1 175 ? 5.983 2.193 -27.689 1.00 60.53 175 ALA A N 1
ATOM 1357 C CA . ALA A 1 175 ? 4.622 1.935 -28.155 1.00 60.53 175 ALA A CA 1
ATOM 1358 C C . ALA A 1 175 ? 4.229 2.850 -29.333 1.00 60.53 175 ALA A C 1
ATOM 1360 O O . ALA A 1 175 ? 4.270 4.071 -29.219 1.00 60.53 175 ALA A O 1
ATOM 1361 N N . CYS A 1 176 ? 3.751 2.270 -30.442 1.00 47.34 176 CYS A N 1
ATOM 1362 C CA . CYS A 1 176 ? 3.132 3.024 -31.549 1.00 47.34 176 CYS A CA 1
ATOM 1363 C C . CYS A 1 176 ? 1.697 3.495 -31.241 1.00 47.34 176 CYS A C 1
ATOM 1365 O O . CYS A 1 176 ? 1.116 4.249 -32.017 1.00 47.34 176 CYS A O 1
ATOM 1367 N N . LYS A 1 177 ? 1.099 3.027 -30.137 1.00 54.81 177 LYS A N 1
ATOM 1368 C CA . LYS A 1 177 ? -0.258 3.396 -29.715 1.00 54.81 177 LYS A CA 1
ATOM 1369 C C . LYS A 1 177 ? -0.193 4.417 -28.589 1.00 54.81 177 LYS A C 1
ATOM 1371 O O . LYS 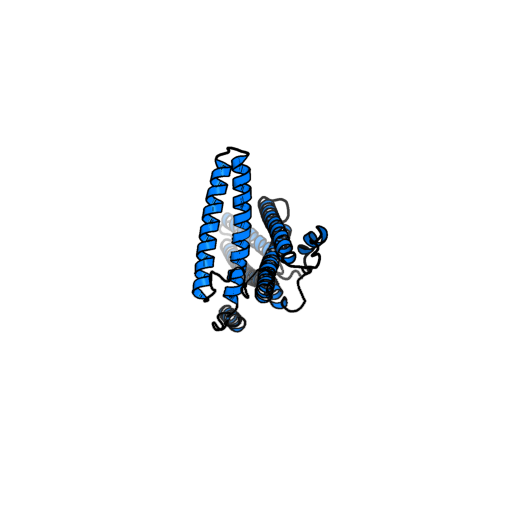A 1 177 ? 0.570 4.240 -27.641 1.00 54.81 177 LYS A O 1
ATOM 1376 N N . ALA A 1 178 ? -1.029 5.447 -28.685 1.00 55.47 178 ALA A N 1
ATOM 1377 C CA . ALA A 1 178 ? -1.213 6.418 -27.620 1.00 55.47 178 ALA A CA 1
ATOM 1378 C C . ALA A 1 178 ? -1.728 5.702 -26.364 1.00 55.47 178 ALA A C 1
ATOM 1380 O O . ALA A 1 178 ? -2.858 5.218 -26.329 1.00 55.47 178 ALA A O 1
ATOM 1381 N N . VAL A 1 179 ? -0.879 5.609 -25.346 1.00 65.75 179 VAL A N 1
ATOM 1382 C CA . VAL A 1 179 ? -1.299 5.212 -24.005 1.00 65.75 179 VAL A CA 1
ATOM 1383 C C . VAL A 1 179 ? -1.889 6.454 -23.354 1.00 65.75 179 VAL A C 1
ATOM 1385 O O . VAL A 1 179 ? -1.249 7.501 -23.340 1.00 65.75 179 VAL A O 1
ATOM 1388 N N . SER A 1 180 ? -3.119 6.368 -22.857 1.00 66.88 180 SER A N 1
ATOM 1389 C CA . SER A 1 180 ? -3.763 7.463 -22.135 1.00 66.88 180 SER A CA 1
ATOM 1390 C C . SER A 1 180 ? -3.408 7.403 -20.654 1.00 66.88 180 SER A C 1
ATOM 1392 O O . SER A 1 180 ? -3.470 6.342 -20.034 1.00 66.88 180 SER A O 1
ATOM 1394 N N . ARG A 1 181 ? -3.072 8.558 -20.071 1.00 78.62 181 ARG A N 1
ATOM 1395 C CA . ARG A 1 181 ? -2.988 8.695 -18.612 1.00 78.62 181 ARG A CA 1
ATOM 1396 C C . ARG A 1 181 ? -4.354 8.419 -17.997 1.00 78.62 181 ARG A C 1
ATOM 1398 O O . ARG A 1 181 ? -5.368 8.811 -18.571 1.00 78.62 181 ARG A O 1
ATOM 1405 N N . LEU A 1 182 ? -4.358 7.811 -16.813 1.00 77.56 182 LEU A N 1
ATOM 1406 C CA . LEU A 1 182 ? -5.566 7.747 -16.000 1.00 77.56 182 LEU A CA 1
ATOM 1407 C C . LEU A 1 182 ? -6.018 9.166 -15.667 1.00 77.56 182 LEU A C 1
ATOM 1409 O O . LEU A 1 182 ? -5.216 10.022 -15.284 1.00 77.56 182 LEU A O 1
ATOM 1413 N N . SER A 1 183 ? -7.314 9.397 -15.791 1.00 81.38 183 SER A N 1
ATOM 1414 C CA . SER A 1 183 ? -7.963 10.611 -15.322 1.00 81.38 183 SER A CA 1
ATOM 1415 C C . SER A 1 183 ? -7.888 10.715 -13.795 1.00 81.38 183 SER A C 1
ATOM 1417 O O . SER A 1 183 ? -7.820 9.713 -13.080 1.00 81.38 183 SER A O 1
ATOM 1419 N N . GLU A 1 184 ? -7.956 11.935 -13.257 1.00 79.75 184 GLU A N 1
ATOM 1420 C CA . GLU A 1 184 ? -8.008 12.142 -11.800 1.00 79.75 184 GLU A CA 1
ATOM 1421 C C . GLU A 1 184 ? -9.185 11.399 -11.146 1.00 79.75 184 GLU A C 1
ATOM 1423 O O . GLU A 1 184 ? -9.083 10.972 -9.996 1.00 79.75 184 GLU A O 1
ATOM 1428 N N . ASP A 1 185 ? -10.289 11.196 -11.864 1.00 80.50 185 ASP A N 1
ATOM 1429 C CA . ASP A 1 185 ? -11.445 10.469 -11.340 1.00 80.50 185 ASP A CA 1
ATOM 1430 C C . ASP A 1 185 ? -11.224 8.952 -11.310 1.00 80.50 185 ASP A C 1
ATOM 1432 O O . ASP A 1 185 ? -11.662 8.288 -10.367 1.00 80.50 185 ASP A O 1
ATOM 1436 N N . GLU A 1 186 ? -10.460 8.398 -12.252 1.00 80.62 186 GLU A N 1
ATOM 1437 C CA . GLU A 1 186 ? -9.987 7.011 -12.176 1.00 80.62 186 GLU A CA 1
ATOM 1438 C C . GLU A 1 186 ? -9.004 6.823 -11.018 1.00 80.62 186 GLU A C 1
ATOM 1440 O O . GLU A 1 186 ? -9.135 5.867 -10.253 1.00 80.62 186 GLU A O 1
ATOM 1445 N N . VAL A 1 187 ? -8.083 7.773 -10.815 1.00 83.38 187 VAL A N 1
ATOM 1446 C CA . VAL A 1 1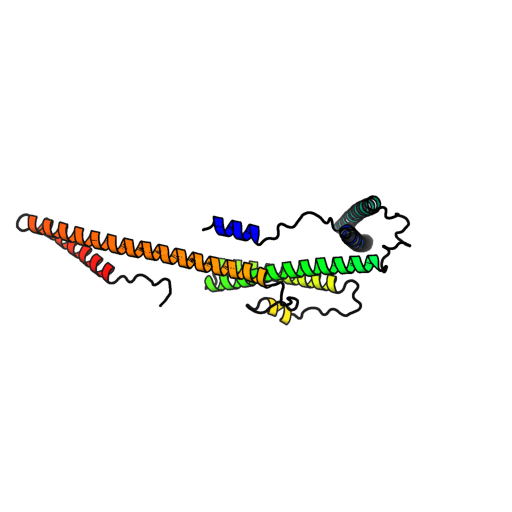87 ? -7.128 7.739 -9.695 1.00 83.38 187 VAL A CA 1
ATOM 1447 C C . VAL A 1 187 ? -7.846 7.818 -8.347 1.00 83.38 187 VAL A C 1
ATOM 1449 O O . VAL A 1 187 ? -7.522 7.063 -7.430 1.00 83.38 187 VAL A O 1
ATOM 1452 N N . LYS A 1 188 ? -8.854 8.689 -8.206 1.00 84.00 188 LYS A N 1
ATOM 1453 C CA . LYS A 1 188 ? -9.720 8.706 -7.012 1.00 84.00 188 LYS A CA 1
ATOM 1454 C C . LYS A 1 188 ? -10.471 7.385 -6.857 1.00 84.00 188 LYS A C 1
ATOM 1456 O O . LYS A 1 188 ? -10.611 6.893 -5.737 1.00 84.00 188 LYS A O 1
ATOM 1461 N N . GLY A 1 189 ? -10.917 6.816 -7.976 1.00 81.44 189 GLY A N 1
ATOM 1462 C CA . GLY A 1 189 ? -11.616 5.541 -8.056 1.00 81.44 189 GLY A CA 1
ATOM 1463 C C . GLY A 1 189 ? -10.852 4.365 -7.451 1.00 81.44 189 GLY A C 1
ATOM 1464 O O . GLY A 1 189 ? -11.492 3.501 -6.860 1.00 81.44 189 GLY A O 1
ATOM 14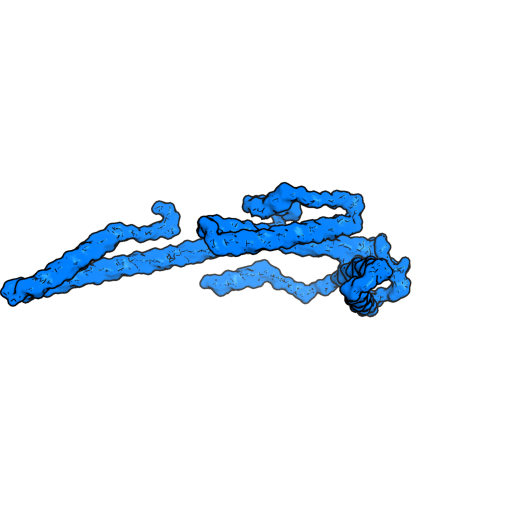65 N N . LEU A 1 190 ? -9.515 4.366 -7.513 1.00 83.62 190 LEU A N 1
ATOM 1466 C CA . LEU A 1 190 ? -8.669 3.314 -6.928 1.00 83.62 190 LEU A CA 1
ATOM 1467 C C . LEU A 1 190 ? -8.884 3.144 -5.417 1.00 83.62 190 LEU A C 1
ATOM 1469 O O . LEU A 1 190 ? -8.765 2.049 -4.882 1.00 83.62 190 LEU A O 1
ATOM 1473 N N . TYR A 1 191 ? -9.209 4.224 -4.705 1.00 84.06 191 TYR A N 1
ATOM 1474 C CA . TYR A 1 191 ? -9.349 4.195 -3.247 1.00 84.06 191 TYR A CA 1
ATOM 1475 C C . TYR A 1 191 ? -10.760 3.837 -2.772 1.00 84.06 191 TYR A C 1
ATOM 1477 O O . TYR A 1 191 ? -10.981 3.747 -1.564 1.00 84.06 191 TYR A O 1
ATOM 1485 N N . VAL A 1 192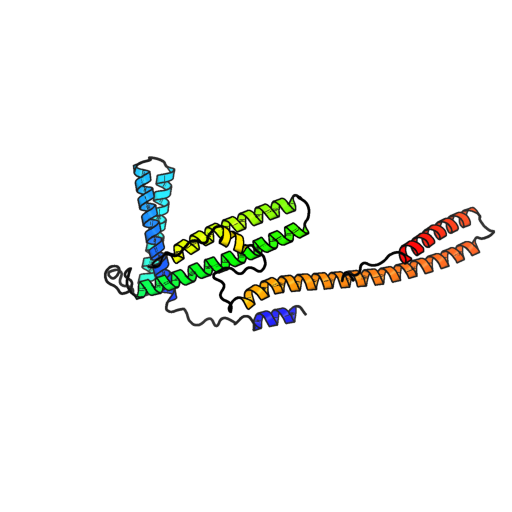 ? -11.712 3.650 -3.689 1.00 79.81 192 VAL A N 1
ATOM 1486 C CA . VAL A 1 192 ? -13.080 3.247 -3.350 1.00 79.81 192 VAL A CA 1
ATOM 1487 C C . VAL A 1 192 ? -13.072 1.770 -2.966 1.00 79.81 192 VAL A C 1
ATOM 1489 O O . VAL A 1 192 ? -12.666 0.919 -3.755 1.00 79.81 192 VAL A O 1
ATOM 1492 N N . ALA A 1 193 ? -13.524 1.461 -1.750 1.00 68.12 193 ALA A N 1
ATOM 1493 C CA . ALA A 1 193 ? -13.598 0.085 -1.272 1.00 68.12 193 ALA A CA 1
ATOM 1494 C C . ALA A 1 193 ? -14.460 -0.772 -2.217 1.00 68.12 193 ALA A C 1
ATOM 1496 O O . ALA A 1 193 ? -15.549 -0.364 -2.618 1.00 68.12 193 ALA A O 1
ATOM 1497 N N . GLY A 1 194 ? -13.955 -1.949 -2.589 1.00 66.12 194 GLY A N 1
ATOM 1498 C CA . GLY A 1 194 ? -14.632 -2.872 -3.506 1.00 66.12 194 GLY A CA 1
ATOM 1499 C C . GLY A 1 194 ? -14.496 -2.538 -4.997 1.00 66.12 194 GLY A C 1
ATOM 1500 O O . GLY A 1 194 ? -14.868 -3.367 -5.826 1.00 66.12 194 GLY A O 1
ATOM 1501 N N . ARG A 1 195 ? -13.928 -1.382 -5.371 1.00 68.88 195 ARG A N 1
ATOM 1502 C CA . ARG A 1 195 ? -13.629 -1.065 -6.774 1.00 68.88 195 ARG A CA 1
ATOM 1503 C C . ARG A 1 195 ? -12.249 -1.609 -7.140 1.00 68.88 195 ARG A C 1
ATOM 1505 O O . ARG A 1 195 ? -11.269 -1.333 -6.453 1.00 68.88 195 ARG A O 1
ATOM 1512 N N . ARG A 1 196 ? -12.175 -2.393 -8.218 1.00 67.75 196 ARG A N 1
ATOM 1513 C CA . ARG A 1 196 ? -10.909 -2.958 -8.707 1.00 67.75 196 ARG A CA 1
ATOM 1514 C C . ARG A 1 196 ? -10.121 -1.935 -9.533 1.00 67.75 196 ARG A C 1
ATOM 1516 O O . ARG A 1 196 ? -10.745 -1.104 -10.204 1.00 67.75 196 ARG A O 1
ATOM 1523 N N . PRO A 1 197 ? -8.777 -1.987 -9.509 1.00 74.38 197 PRO A N 1
ATOM 1524 C CA . PRO A 1 197 ? -7.958 -1.241 -10.452 1.00 74.38 197 PRO A CA 1
ATOM 1525 C C . PRO A 1 197 ? -8.288 -1.649 -11.898 1.00 74.38 197 PRO A C 1
ATOM 1527 O O . PRO A 1 197 ? -8.577 -2.817 -12.148 1.00 74.38 197 PRO A O 1
ATOM 1530 N N . PRO A 1 198 ? -8.214 -0.729 -12.871 1.00 71.25 198 PRO A N 1
ATOM 1531 C CA . PRO A 1 198 ? -8.626 -1.002 -14.249 1.00 71.25 198 PRO A CA 1
ATOM 1532 C C . PRO A 1 198 ? -7.737 -2.025 -14.980 1.00 71.25 198 PRO A C 1
ATOM 1534 O O . PRO A 1 198 ? -8.149 -2.569 -15.998 1.00 71.25 198 PRO A O 1
ATOM 1537 N N . TRP A 1 199 ? -6.533 -2.299 -14.470 1.00 72.81 199 TRP A N 1
ATOM 1538 C CA . TRP A 1 199 ? -5.605 -3.306 -15.004 1.00 72.81 199 TRP A CA 1
ATOM 1539 C C . TRP A 1 199 ? -5.705 -4.675 -14.316 1.00 72.81 199 TRP A C 1
ATOM 1541 O O . TRP A 1 199 ? -5.027 -5.613 -14.730 1.00 72.81 199 TRP A O 1
ATOM 1551 N N . SER A 1 200 ? -6.528 -4.801 -13.274 1.00 66.31 200 SER A N 1
ATOM 1552 C CA . SER A 1 200 ? -6.729 -6.057 -12.553 1.00 66.31 200 SER A CA 1
ATOM 1553 C C . SER A 1 200 ? -7.690 -6.935 -13.370 1.00 66.31 200 SER A C 1
ATOM 1555 O O . SER A 1 200 ? -8.901 -6.711 -13.435 1.00 66.31 200 SER A O 1
ATOM 1557 N N . SER A 1 201 ? -7.119 -7.894 -14.108 1.00 53.62 201 SER A N 1
ATOM 1558 C CA . SER A 1 201 ? -7.878 -8.918 -14.837 1.00 53.62 201 SER A CA 1
ATOM 1559 C C . SER A 1 201 ? -8.217 -10.087 -13.904 1.00 53.62 201 SER A C 1
ATOM 1561 O O . SER A 1 201 ? -7.522 -10.360 -12.930 1.00 53.62 201 SER A O 1
ATOM 1563 N N . SER A 1 202 ? -9.353 -10.739 -14.149 1.00 47.41 202 SER A N 1
ATOM 1564 C CA . SER A 1 202 ? -10.178 -11.403 -13.133 1.00 47.41 202 SER A CA 1
ATOM 1565 C C . SER A 1 202 ? -9.630 -12.662 -12.442 1.00 47.41 202 SER A C 1
ATOM 1567 O O . SER A 1 202 ? -10.342 -13.182 -11.587 1.00 47.41 202 SER A O 1
ATOM 1569 N N . GLU A 1 203 ? -8.426 -13.159 -12.739 1.00 42.72 203 GLU A N 1
ATOM 1570 C CA . GLU A 1 203 ? -8.034 -14.527 -12.338 1.00 42.72 203 GLU A CA 1
ATOM 1571 C C . GLU A 1 203 ? -6.806 -14.641 -11.416 1.00 42.72 203 GLU A C 1
ATOM 1573 O O . GLU A 1 203 ? -6.758 -15.563 -10.603 1.00 42.72 203 GLU A O 1
ATOM 1578 N N . SER A 1 204 ? -5.860 -13.696 -11.418 1.00 45.28 204 SER A N 1
ATOM 1579 C CA . SER A 1 204 ? -4.682 -13.752 -10.524 1.00 45.28 204 SER A CA 1
ATOM 1580 C C . SER A 1 204 ? -4.935 -13.207 -9.108 1.00 45.28 204 SER A C 1
ATOM 1582 O O . SER A 1 204 ? -4.152 -13.447 -8.190 1.00 45.28 204 SER A O 1
ATOM 1584 N N . ASP A 1 205 ? -6.054 -12.506 -8.908 1.00 47.91 205 ASP A N 1
ATOM 1585 C CA . ASP A 1 205 ? -6.307 -11.668 -7.727 1.00 47.91 205 ASP A CA 1
ATOM 1586 C C . ASP A 1 205 ? -6.967 -12.380 -6.547 1.00 47.91 205 ASP A C 1
ATOM 1588 O O . ASP A 1 205 ? -7.024 -11.813 -5.455 1.00 47.91 205 ASP A O 1
ATOM 1592 N N . ILE A 1 206 ? -7.438 -13.620 -6.703 1.00 48.75 206 ILE A N 1
ATOM 1593 C CA . ILE A 1 206 ? -8.071 -14.348 -5.593 1.00 48.75 206 ILE A CA 1
ATOM 1594 C C . ILE A 1 206 ? -7.074 -14.530 -4.442 1.00 48.75 206 ILE A C 1
ATOM 1596 O O . ILE A 1 206 ? -7.461 -14.402 -3.288 1.00 48.75 206 ILE A O 1
ATOM 1600 N N . GLN A 1 207 ? -5.781 -14.735 -4.713 1.00 43.78 207 GLN A N 1
ATOM 1601 C CA . GLN A 1 207 ? -4.768 -14.879 -3.662 1.00 43.78 207 GLN A CA 1
ATOM 1602 C C . GLN A 1 207 ? -4.433 -13.563 -2.952 1.00 43.78 207 GLN A C 1
ATOM 1604 O O . GLN A 1 207 ? -4.369 -13.554 -1.726 1.00 43.78 207 GLN A O 1
ATOM 1609 N N . ALA A 1 208 ? -4.256 -12.448 -3.665 1.00 42.56 208 ALA A N 1
ATOM 1610 C CA . ALA A 1 208 ? -3.949 -11.160 -3.035 1.00 42.56 208 ALA A CA 1
ATOM 1611 C C . ALA A 1 208 ? -5.149 -10.617 -2.235 1.00 42.56 208 ALA A C 1
ATOM 1613 O O . ALA A 1 208 ? -4.983 -10.175 -1.091 1.00 42.56 208 ALA A O 1
ATOM 1614 N N . LEU A 1 209 ? -6.370 -10.751 -2.779 1.00 44.03 209 LEU A N 1
ATOM 1615 C CA . LEU A 1 209 ? -7.603 -10.489 -2.034 1.00 44.03 209 LEU A CA 1
ATOM 1616 C C . LEU A 1 209 ? -7.739 -11.438 -0.839 1.00 44.03 209 LEU A C 1
ATOM 1618 O O . LEU A 1 209 ? -8.007 -10.963 0.259 1.00 44.03 209 LEU A O 1
ATOM 1622 N N . ASN A 1 210 ? -7.521 -12.748 -1.000 1.00 47.53 210 ASN A N 1
ATOM 1623 C CA . ASN A 1 210 ? -7.622 -13.708 0.106 1.00 47.53 210 ASN A CA 1
ATOM 1624 C C . ASN A 1 210 ? -6.557 -13.482 1.176 1.00 47.53 210 ASN A C 1
ATOM 1626 O O . ASN A 1 210 ? -6.827 -13.717 2.346 1.00 47.53 210 ASN A O 1
ATOM 1630 N N . VAL A 1 211 ? -5.365 -12.993 0.837 1.00 52.09 211 VAL A N 1
ATOM 1631 C CA . VAL A 1 211 ? -4.352 -12.639 1.839 1.00 52.09 211 VAL A CA 1
ATOM 1632 C C . VAL A 1 211 ? -4.779 -11.388 2.608 1.00 52.09 211 VAL A C 1
ATOM 1634 O O . VAL A 1 211 ? -4.616 -11.338 3.827 1.00 52.09 211 VAL A O 1
ATOM 1637 N N . HIS A 1 212 ? -5.357 -10.385 1.942 1.00 45.78 212 HIS A N 1
ATOM 1638 C CA . HIS A 1 212 ? -5.795 -9.159 2.609 1.00 45.78 212 HIS A CA 1
ATOM 1639 C C . HIS A 1 212 ? -7.093 -9.351 3.413 1.00 45.78 212 HIS A C 1
ATOM 1641 O O . HIS A 1 212 ? -7.111 -9.110 4.622 1.00 45.78 212 HIS A O 1
ATOM 1647 N N . TYR A 1 213 ? -8.154 -9.854 2.778 1.00 49.00 213 TYR A N 1
ATOM 1648 C CA . TYR A 1 213 ? -9.416 -10.192 3.435 1.00 49.00 213 TYR A CA 1
ATOM 1649 C C . TYR A 1 213 ? -9.261 -11.352 4.413 1.00 49.00 213 TYR A C 1
ATOM 1651 O O . TYR A 1 213 ? -9.882 -11.320 5.466 1.00 49.00 213 TYR A O 1
ATOM 1659 N N . GLY A 1 214 ? -8.382 -12.320 4.147 1.00 52.56 214 GLY A N 1
ATOM 1660 C CA . GLY A 1 214 ? -8.054 -13.384 5.096 1.00 52.56 214 GLY A CA 1
ATOM 1661 C C . GLY A 1 214 ? -7.376 -12.839 6.346 1.00 52.56 214 GLY A C 1
ATOM 1662 O O . GLY A 1 214 ? -7.780 -13.186 7.448 1.00 52.56 214 GLY A O 1
ATOM 1663 N N . ARG A 1 215 ? -6.417 -11.908 6.229 1.00 54.94 215 ARG A N 1
ATOM 1664 C CA . ARG A 1 215 ? -5.833 -11.236 7.408 1.00 54.94 215 ARG A CA 1
ATOM 1665 C C . ARG A 1 215 ? -6.877 -10.450 8.204 1.00 54.94 215 ARG A C 1
ATOM 1667 O O . ARG A 1 215 ? -6.850 -10.507 9.430 1.00 54.94 215 ARG A O 1
ATOM 1674 N N . LEU A 1 216 ? -7.787 -9.740 7.533 1.00 50.22 216 LEU A N 1
ATOM 1675 C CA . LEU A 1 216 ? -8.876 -9.005 8.192 1.00 50.22 216 LEU A CA 1
ATOM 1676 C C . LEU A 1 216 ? -9.881 -9.950 8.864 1.00 50.22 216 LEU A C 1
ATOM 1678 O O . LEU A 1 216 ? -10.253 -9.723 10.012 1.00 50.22 216 LEU A O 1
ATOM 1682 N N . TYR A 1 217 ? -10.257 -11.036 8.192 1.00 61.47 217 TYR A N 1
ATOM 1683 C CA . TYR A 1 217 ? -11.119 -12.085 8.724 1.00 61.47 217 TYR A CA 1
ATOM 1684 C C . TYR A 1 217 ? -10.475 -12.770 9.932 1.00 61.47 217 TYR A C 1
ATOM 1686 O O . TYR A 1 217 ? -11.102 -12.888 10.975 1.00 61.47 217 TYR A O 1
ATOM 1694 N N . HIS A 1 218 ? -9.191 -13.126 9.859 1.00 63.81 218 HIS A N 1
ATOM 1695 C CA . HIS A 1 218 ? -8.461 -13.705 10.986 1.00 63.81 218 HIS A CA 1
ATOM 1696 C C . HIS A 1 218 ? -8.320 -12.734 12.157 1.00 63.81 218 HIS A C 1
ATOM 1698 O O . HIS A 1 218 ? -8.458 -13.154 13.304 1.00 63.81 218 HIS A O 1
ATOM 1704 N N . ALA A 1 219 ? -8.086 -11.445 11.898 1.00 61.78 219 ALA A N 1
ATOM 1705 C CA . ALA A 1 219 ? -8.075 -10.429 12.945 1.00 61.78 219 ALA A CA 1
ATOM 1706 C C . ALA A 1 219 ? -9.457 -10.294 13.608 1.00 61.78 219 ALA A C 1
ATOM 1708 O O . ALA A 1 219 ? -9.536 -10.228 14.834 1.00 61.78 219 ALA A O 1
ATOM 1709 N N . ALA A 1 220 ? -10.537 -10.323 12.822 1.00 60.12 220 ALA A N 1
ATOM 1710 C CA . ALA A 1 220 ? -11.905 -10.323 13.329 1.00 60.12 220 ALA A CA 1
ATOM 1711 C C . ALA A 1 220 ? -12.202 -11.586 14.156 1.00 60.12 220 ALA A C 1
ATOM 1713 O O . ALA A 1 220 ? -12.640 -11.467 15.295 1.00 60.12 220 ALA A O 1
ATOM 1714 N N . CYS A 1 221 ? -11.868 -12.782 13.660 1.00 67.25 221 CYS A N 1
ATOM 1715 C CA . CYS A 1 221 ? -12.006 -14.036 14.404 1.00 67.25 221 CYS A CA 1
AT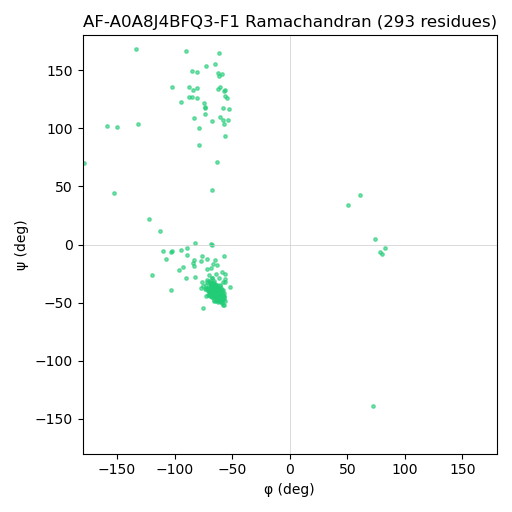OM 1716 C C . CYS A 1 221 ? -11.186 -14.036 15.700 1.00 67.25 221 CYS A C 1
ATOM 1718 O O . CYS A 1 221 ? -11.671 -14.501 16.724 1.00 67.25 221 CYS A O 1
ATOM 1720 N N . ALA A 1 222 ? -9.964 -13.496 15.688 1.00 69.06 222 ALA A N 1
ATOM 1721 C CA . ALA A 1 222 ? -9.128 -13.392 16.883 1.00 69.06 222 ALA A CA 1
ATOM 1722 C C . ALA A 1 222 ? -9.689 -12.393 17.907 1.00 69.06 222 ALA A C 1
ATOM 1724 O O . ALA A 1 222 ? -9.513 -12.587 19.109 1.00 69.06 222 ALA A O 1
ATOM 1725 N N . ASN A 1 223 ? -10.347 -11.325 17.449 1.00 67.75 223 ASN A N 1
ATOM 1726 C CA . ASN A 1 223 ? -11.053 -10.390 18.323 1.00 67.75 223 ASN A CA 1
ATOM 1727 C C . ASN A 1 223 ? -12.311 -11.035 18.919 1.00 67.75 223 ASN A C 1
ATOM 1729 O O . ASN A 1 223 ? -12.525 -10.910 20.118 1.00 67.75 223 ASN A O 1
ATOM 1733 N N . VAL A 1 224 ? -13.090 -11.772 18.118 1.00 69.56 224 VAL A N 1
ATOM 1734 C CA . VAL A 1 224 ? -14.251 -12.540 18.599 1.00 69.56 224 VAL A CA 1
ATOM 1735 C C . VAL A 1 224 ? -13.811 -13.593 19.617 1.00 69.56 224 VAL A C 1
ATOM 1737 O O . VAL A 1 224 ? -14.395 -13.670 20.690 1.00 69.56 224 VAL A O 1
ATOM 1740 N N . ALA A 1 225 ? -12.734 -14.337 19.347 1.00 71.88 225 ALA A N 1
ATOM 1741 C CA . ALA A 1 225 ? -12.183 -15.315 20.283 1.00 71.88 225 ALA A CA 1
ATOM 1742 C C . ALA A 1 225 ? -11.780 -14.668 21.622 1.00 71.88 225 ALA A C 1
ATOM 1744 O O . ALA A 1 225 ? -12.201 -15.135 22.679 1.00 71.88 225 ALA A O 1
ATOM 1745 N N . ARG A 1 226 ? -11.051 -13.542 21.590 1.00 73.88 226 ARG A N 1
ATOM 1746 C CA . ARG A 1 226 ? -10.711 -12.780 22.805 1.00 73.88 226 ARG A CA 1
ATOM 1747 C C . ARG A 1 226 ? -11.951 -12.295 23.554 1.00 73.88 226 ARG A C 1
ATOM 1749 O O . ARG A 1 226 ? -12.025 -12.473 24.764 1.00 73.88 226 ARG A O 1
ATOM 1756 N N . ALA A 1 227 ? -12.945 -11.761 22.846 1.00 71.00 227 ALA A N 1
ATOM 1757 C CA . ALA A 1 227 ? -14.198 -11.324 23.455 1.00 71.00 227 ALA A CA 1
ATOM 1758 C C . ALA A 1 227 ? -14.950 -12.491 24.123 1.00 71.00 227 ALA A C 1
ATOM 1760 O O . ALA A 1 227 ? -15.453 -12.342 25.233 1.00 71.00 227 ALA A O 1
ATOM 1761 N N . THR A 1 228 ? -14.967 -13.678 23.504 1.00 75.38 228 THR A N 1
ATOM 1762 C CA . THR A 1 228 ? -15.576 -14.878 24.106 1.00 75.38 228 THR A CA 1
ATOM 1763 C C . THR A 1 228 ? -14.809 -15.393 25.328 1.00 75.38 228 THR A C 1
ATOM 1765 O O . THR A 1 228 ? -15.423 -15.852 26.292 1.00 75.38 228 THR A O 1
ATOM 1768 N N . GLU A 1 229 ? -13.475 -15.294 25.337 1.00 78.31 229 GLU A N 1
ATOM 1769 C CA . GLU A 1 229 ? -12.649 -15.640 26.503 1.00 78.31 229 GLU A CA 1
ATOM 1770 C C . GLU A 1 229 ? -12.882 -14.667 27.667 1.00 78.31 229 GLU A C 1
ATOM 1772 O O . GLU A 1 229 ? -13.082 -15.098 28.808 1.00 78.31 229 GLU A O 1
ATOM 1777 N N . GLU A 1 230 ? -12.909 -13.363 27.382 1.00 80.19 230 GLU A N 1
ATOM 1778 C CA . GLU A 1 230 ? -13.230 -12.315 28.355 1.00 80.19 230 GLU A CA 1
ATOM 1779 C C . GLU A 1 230 ? -14.632 -12.516 28.940 1.00 80.19 230 GLU A C 1
ATOM 1781 O O . GLU A 1 230 ? -14.809 -12.461 30.159 1.00 80.19 230 GLU A O 1
ATOM 1786 N N . GLU A 1 231 ? -15.621 -12.845 28.107 1.00 80.81 231 GLU A N 1
ATOM 1787 C CA . GLU A 1 231 ? -16.970 -13.162 28.569 1.00 80.81 231 GLU A CA 1
ATOM 1788 C C . GLU A 1 231 ? -16.982 -14.393 29.492 1.00 80.81 231 GLU A C 1
ATOM 1790 O O . GLU A 1 231 ? -17.581 -14.363 30.573 1.00 80.81 231 GLU A O 1
ATOM 1795 N N . GLY A 1 232 ? -16.279 -15.465 29.114 1.00 81.44 232 GLY A N 1
ATOM 1796 C CA . GLY A 1 232 ? -16.123 -16.659 29.945 1.00 81.44 232 GLY A CA 1
ATOM 1797 C C . GLY A 1 232 ? -15.515 -16.334 31.313 1.00 81.44 232 GLY A C 1
ATOM 1798 O O . GLY A 1 232 ? -16.021 -16.776 32.353 1.00 81.44 232 GLY A O 1
ATOM 1799 N N . PHE A 1 233 ? -14.479 -15.492 31.334 1.00 84.69 233 PHE A N 1
ATOM 1800 C CA . PHE A 1 233 ? -13.849 -15.019 32.564 1.00 84.69 233 PHE A CA 1
ATOM 1801 C C . PHE A 1 233 ? -14.799 -14.172 33.418 1.00 84.69 233 PHE A C 1
ATOM 1803 O O . PHE A 1 233 ? -14.869 -14.361 34.640 1.00 84.69 233 PHE A O 1
ATOM 1810 N N . LEU A 1 234 ? -15.558 -13.262 32.805 1.00 84.25 234 LEU A N 1
ATOM 1811 C CA . LEU A 1 234 ? -16.525 -12.413 33.499 1.00 84.25 234 LEU A CA 1
ATOM 1812 C C . LEU A 1 234 ? -17.683 -13.234 34.082 1.00 84.25 234 LEU A C 1
ATOM 1814 O O . LEU A 1 234 ? -18.035 -13.036 35.247 1.00 84.25 234 LEU A O 1
ATOM 1818 N N . ARG A 1 235 ? -18.217 -14.220 33.346 1.00 87.44 235 ARG A N 1
ATOM 1819 C CA . ARG A 1 235 ? -19.236 -15.164 33.847 1.00 87.44 235 ARG A CA 1
ATOM 1820 C C . ARG A 1 235 ? -18.718 -15.949 35.052 1.00 87.44 235 ARG A C 1
ATOM 1822 O O . ARG A 1 235 ? -19.373 -15.984 36.097 1.00 87.44 235 ARG A O 1
ATOM 1829 N N . ALA A 1 236 ? -17.518 -16.524 34.953 1.00 88.00 236 ALA A N 1
ATOM 1830 C CA . ALA A 1 236 ? -16.899 -17.257 36.058 1.00 88.00 236 ALA A CA 1
ATOM 1831 C C . ALA A 1 236 ? -16.641 -16.359 37.281 1.00 88.00 236 ALA A C 1
ATOM 1833 O O . ALA A 1 236 ? -16.819 -16.774 38.430 1.00 88.00 236 ALA A O 1
ATOM 1834 N N . SER A 1 237 ? -16.235 -15.110 37.053 1.00 86.88 237 SER A N 1
ATOM 1835 C CA . SER A 1 237 ? -15.993 -14.129 38.113 1.00 86.88 237 SER A CA 1
ATOM 1836 C C . SER A 1 237 ? -17.292 -13.675 38.778 1.00 86.88 237 SER A C 1
ATOM 1838 O O . SER A 1 237 ? -17.344 -13.637 40.005 1.00 86.88 237 SER A O 1
ATOM 1840 N N . LYS A 1 238 ? -18.374 -13.463 38.017 1.00 89.06 238 LYS A N 1
ATOM 1841 C CA . LYS A 1 238 ? -19.718 -13.178 38.545 1.00 89.06 238 LYS A CA 1
ATOM 1842 C C . LYS A 1 238 ? -20.214 -14.299 39.462 1.00 89.06 238 LYS A C 1
ATOM 1844 O O . LYS A 1 238 ? -20.694 -14.026 40.562 1.00 89.06 238 LYS A O 1
ATOM 1849 N N . VAL A 1 239 ? -20.042 -15.563 39.064 1.00 89.81 239 VAL A N 1
ATOM 1850 C CA . VAL A 1 239 ? -20.407 -16.726 39.898 1.00 89.81 239 VAL A CA 1
ATOM 1851 C C . VAL A 1 239 ? -19.575 -16.777 41.182 1.00 89.81 239 VAL A C 1
ATOM 1853 O O . VAL A 1 239 ? -20.130 -16.969 42.267 1.00 89.81 239 VAL A O 1
ATOM 1856 N N . ARG A 1 240 ? -18.253 -16.577 41.091 1.00 91.31 240 ARG A N 1
ATOM 1857 C CA . ARG A 1 240 ? -17.364 -16.535 42.267 1.00 91.31 240 ARG A CA 1
ATOM 1858 C C . ARG A 1 240 ? -17.748 -15.412 43.229 1.00 91.31 240 ARG A C 1
ATOM 1860 O O . ARG A 1 240 ? -17.859 -15.663 44.427 1.00 91.31 240 ARG A O 1
ATOM 1867 N N . LEU A 1 241 ? -18.007 -14.212 42.709 1.00 91.62 241 LEU A N 1
ATOM 1868 C CA . LEU A 1 241 ? -18.415 -13.058 43.508 1.00 91.62 241 LEU A CA 1
ATOM 1869 C C . LEU A 1 241 ? -19.767 -13.308 44.189 1.00 91.62 241 LEU A C 1
ATOM 1871 O O . LEU A 1 241 ? -19.916 -13.031 45.374 1.00 91.62 241 LEU A O 1
ATOM 1875 N N . SER A 1 242 ? -20.721 -13.920 43.481 1.00 92.25 242 SER A N 1
ATOM 1876 C CA . SER A 1 242 ? -22.022 -14.308 44.040 1.00 92.25 242 SER A CA 1
ATOM 1877 C C . SER A 1 242 ? -21.879 -15.288 45.212 1.00 92.25 242 SER A C 1
ATOM 1879 O O . SER A 1 242 ? -22.452 -15.063 46.280 1.00 92.25 242 SER A O 1
ATOM 1881 N N . ARG A 1 243 ? -21.052 -16.333 45.059 1.00 93.19 243 ARG A N 1
ATOM 1882 C CA . ARG A 1 243 ? -20.762 -17.292 46.141 1.00 93.19 243 ARG A CA 1
ATOM 1883 C C . ARG A 1 243 ? -20.082 -16.624 47.333 1.00 93.19 243 ARG A C 1
ATOM 1885 O O . ARG A 1 243 ? -20.445 -16.907 48.473 1.00 93.19 243 ARG A O 1
ATOM 1892 N N . TRP A 1 244 ? -19.125 -15.730 47.081 1.00 95.38 244 TRP A N 1
ATOM 1893 C CA . TRP A 1 244 ? -18.457 -14.966 48.134 1.00 95.38 244 TRP A CA 1
ATOM 1894 C C . TRP A 1 244 ? -19.455 -14.098 48.910 1.00 95.38 244 TRP A C 1
ATOM 1896 O O . TRP A 1 244 ? -19.519 -14.208 50.131 1.00 95.38 244 TRP A O 1
ATOM 1906 N N . ILE A 1 245 ? -20.316 -13.341 48.219 1.00 93.94 245 ILE A N 1
ATOM 1907 C CA . ILE A 1 245 ? -21.378 -12.528 48.837 1.00 93.94 245 ILE A CA 1
ATOM 1908 C C . ILE A 1 245 ? -22.290 -13.393 49.718 1.00 93.94 245 ILE A C 1
ATOM 1910 O O . ILE A 1 245 ? -22.543 -13.043 50.871 1.00 93.94 245 ILE A O 1
ATOM 1914 N N . GLN A 1 246 ? -22.763 -14.537 49.211 1.00 93.19 246 GLN A N 1
ATOM 1915 C CA . GLN A 1 246 ? -23.616 -15.454 49.976 1.00 93.19 246 GLN A CA 1
ATOM 1916 C C . GLN A 1 246 ? -22.919 -15.969 51.240 1.00 93.19 246 GLN A C 1
ATOM 1918 O O . GLN A 1 246 ? -23.515 -15.987 52.320 1.00 93.19 246 GLN A O 1
ATOM 1923 N N . HIS A 1 247 ? -21.648 -16.356 51.119 1.00 94.31 247 HIS A N 1
ATOM 1924 C CA . HIS A 1 247 ? -20.844 -16.796 52.251 1.00 94.31 247 HIS A CA 1
ATOM 1925 C C . HIS A 1 247 ? -20.685 -15.678 53.292 1.00 94.31 247 HIS A C 1
ATOM 1927 O O . HIS A 1 247 ? -20.956 -15.894 54.474 1.00 94.31 247 HIS A O 1
ATOM 1933 N N . THR A 1 248 ? -20.332 -14.464 52.865 1.00 92.94 248 THR A N 1
ATOM 1934 C CA . THR A 1 248 ? -20.168 -13.309 53.754 1.00 92.94 248 THR A CA 1
ATOM 1935 C C . THR A 1 248 ? -21.472 -12.943 54.459 1.00 92.94 248 THR A C 1
ATOM 1937 O O . THR A 1 248 ? -21.452 -12.699 55.665 1.00 92.94 248 THR A O 1
ATOM 1940 N N . LEU A 1 249 ? -22.616 -12.961 53.764 1.00 93.62 249 LEU A N 1
ATOM 1941 C CA . LEU A 1 249 ? -23.928 -12.738 54.384 1.00 93.62 249 LEU A CA 1
ATOM 1942 C C . LEU A 1 249 ? -24.236 -13.788 55.454 1.00 93.62 249 LEU A C 1
ATOM 1944 O O . LEU A 1 249 ? -24.696 -13.435 56.539 1.00 93.62 249 LEU A O 1
ATOM 1948 N N . LYS A 1 250 ? -23.951 -15.068 55.183 1.00 93.81 250 LYS A N 1
ATOM 1949 C CA . LYS A 1 250 ? -24.134 -16.150 56.160 1.00 93.81 250 LYS A CA 1
ATOM 1950 C C . LYS A 1 250 ? -23.274 -15.917 57.405 1.00 93.81 250 LYS A C 1
ATOM 1952 O O . LYS A 1 250 ? -23.801 -15.947 58.514 1.00 93.81 250 LYS A O 1
ATOM 1957 N N . CYS A 1 251 ? -21.989 -15.614 57.229 1.00 93.19 251 CYS A N 1
ATOM 1958 C CA . CYS A 1 251 ? -21.064 -15.347 58.333 1.00 93.19 251 CYS A CA 1
ATOM 1959 C C . CYS A 1 251 ? -21.469 -14.111 59.150 1.00 93.19 251 CYS A C 1
ATOM 1961 O O . CYS A 1 251 ? -21.471 -14.159 60.380 1.00 93.19 251 CYS A O 1
ATOM 1963 N N . LEU A 1 252 ? -21.871 -13.020 58.489 1.00 92.19 252 LEU A N 1
ATOM 1964 C CA . LEU A 1 252 ? -22.338 -11.806 59.161 1.00 92.19 252 LEU A CA 1
ATOM 1965 C C . LEU A 1 252 ? -23.645 -12.039 59.928 1.00 92.19 252 LEU A C 1
ATOM 1967 O O . LEU A 1 252 ? -23.782 -11.532 61.036 1.00 92.19 252 LEU A O 1
ATOM 1971 N N . ASN A 1 253 ? -24.578 -12.833 59.394 1.00 90.94 253 ASN A N 1
ATOM 1972 C CA . ASN A 1 253 ? -25.807 -13.192 60.106 1.00 90.94 253 ASN A CA 1
ATOM 1973 C C . ASN A 1 253 ? -25.521 -14.039 61.354 1.00 90.94 253 ASN A C 1
ATOM 1975 O O . ASN A 1 253 ? -26.089 -13.770 62.410 1.00 90.94 253 ASN A O 1
ATOM 1979 N N . VAL A 1 254 ? -24.608 -15.013 61.269 1.00 92.94 254 VAL A N 1
ATOM 1980 C CA . VAL A 1 254 ? -24.173 -15.802 62.437 1.00 92.94 254 VAL A CA 1
ATOM 1981 C C . VAL A 1 254 ? -23.522 -14.898 63.490 1.00 92.94 254 VAL A C 1
ATOM 1983 O O . VAL A 1 254 ? -23.881 -14.963 64.665 1.00 92.94 254 VAL A O 1
ATOM 1986 N N . ALA A 1 255 ? -22.621 -14.000 63.075 1.00 8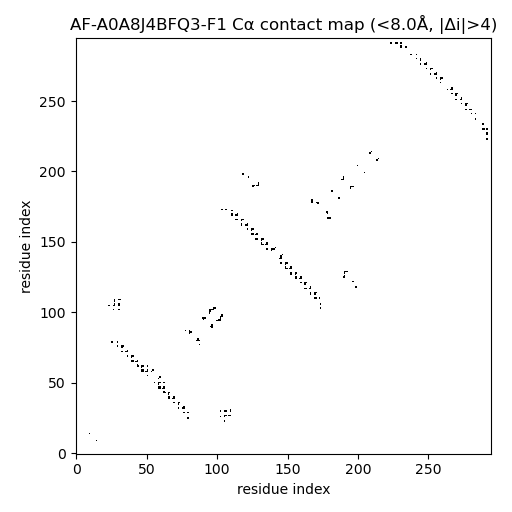9.25 255 ALA A N 1
ATOM 1987 C CA . ALA A 1 255 ? -21.972 -13.045 63.974 1.00 89.25 255 ALA A CA 1
ATOM 1988 C C . ALA A 1 255 ? -22.977 -12.081 64.623 1.00 89.25 255 ALA A C 1
ATOM 1990 O O . ALA A 1 255 ? -22.878 -11.792 65.816 1.00 89.25 255 ALA A O 1
ATOM 1991 N N . ARG A 1 256 ? -23.972 -11.614 63.858 1.00 89.88 256 ARG A N 1
ATOM 1992 C CA . ARG A 1 256 ? -25.063 -10.775 64.361 1.00 89.88 256 ARG A CA 1
ATOM 1993 C C . ARG A 1 256 ? -25.799 -11.485 65.490 1.00 89.88 256 ARG A C 1
ATOM 1995 O O . ARG A 1 256 ? -25.909 -10.921 66.572 1.00 89.88 256 ARG A O 1
ATOM 2002 N N . VAL A 1 257 ? -26.232 -12.728 65.261 1.00 90.06 257 VAL A N 1
ATOM 2003 C CA . VAL A 1 257 ? -26.959 -13.530 66.258 1.00 90.06 257 VAL A CA 1
ATOM 2004 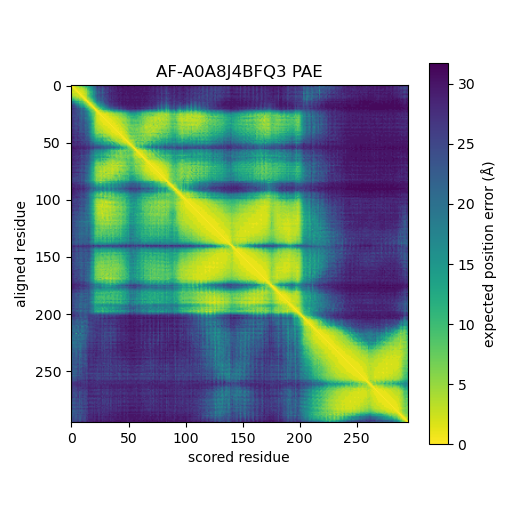C C . VAL A 1 257 ? -26.118 -13.773 67.511 1.00 90.06 257 VAL A C 1
ATOM 2006 O O . VAL A 1 257 ? -26.617 -13.608 68.619 1.00 90.06 257 VAL A O 1
ATOM 2009 N N . ALA A 1 258 ? -24.826 -14.070 67.361 1.00 88.25 258 ALA A N 1
ATOM 2010 C CA . ALA A 1 258 ? -23.924 -14.298 68.492 1.00 88.25 258 ALA A CA 1
ATOM 2011 C C . ALA A 1 258 ? -23.713 -13.059 69.392 1.00 88.25 258 ALA A C 1
ATOM 2013 O O . ALA A 1 258 ? -23.366 -13.204 70.572 1.00 88.25 258 ALA A O 1
ATOM 2014 N N . HIS A 1 259 ? -23.899 -11.854 68.839 1.00 85.81 259 HIS A N 1
ATOM 2015 C CA . HIS A 1 259 ? -23.730 -10.571 69.528 1.00 85.81 259 HIS A CA 1
ATOM 2016 C C . HIS A 1 259 ? -25.046 -9.887 69.931 1.00 85.81 259 HIS A C 1
ATOM 2018 O O . HIS A 1 259 ? -24.994 -8.890 70.663 1.00 85.81 259 HIS A O 1
ATOM 2024 N N . LEU A 1 260 ? -26.203 -10.421 69.518 1.00 81.31 260 LEU A N 1
ATOM 2025 C CA . LEU A 1 260 ? -27.511 -9.969 69.996 1.00 81.31 260 LEU A CA 1
ATOM 2026 C C . LEU A 1 260 ? -27.553 -10.063 71.530 1.00 81.31 260 LEU A C 1
ATOM 2028 O O . LEU A 1 260 ? -27.189 -11.080 72.116 1.00 81.31 260 LEU A O 1
ATOM 2032 N N . GLY A 1 261 ? -27.930 -8.963 72.185 1.00 72.88 261 GLY A N 1
ATOM 2033 C CA . GLY A 1 261 ? -28.012 -8.863 73.647 1.00 72.88 261 GLY A CA 1
ATOM 2034 C C . GLY A 1 261 ? -26.682 -8.667 74.390 1.00 72.88 261 GLY A C 1
ATOM 2035 O O . GLY A 1 261 ? -26.712 -8.417 75.588 1.00 72.88 261 GLY A O 1
ATOM 2036 N N . LYS A 1 262 ? -25.519 -8.730 73.716 1.00 79.31 262 LYS A N 1
ATOM 2037 C CA . LYS A 1 262 ? -24.199 -8.589 74.372 1.00 79.31 262 LYS A CA 1
ATOM 2038 C C . LYS A 1 262 ? -23.545 -7.225 74.169 1.00 79.31 262 LYS A C 1
ATOM 2040 O O . LYS A 1 262 ? -22.882 -6.728 75.069 1.00 79.31 262 LYS A O 1
ATOM 2045 N N . CYS A 1 263 ? -23.654 -6.635 72.975 1.00 81.62 263 CYS A N 1
ATOM 2046 C CA . CYS A 1 263 ? -22.978 -5.369 72.675 1.00 81.62 263 CYS A CA 1
ATOM 2047 C C . CYS A 1 263 ? -23.637 -4.629 71.497 1.00 81.62 263 CYS A C 1
ATOM 2049 O O . CYS A 1 263 ? -23.390 -4.958 70.334 1.00 81.62 263 CYS A O 1
ATOM 2051 N N . ALA A 1 264 ? -24.446 -3.606 71.790 1.00 80.44 264 ALA A N 1
ATOM 2052 C CA . ALA A 1 264 ? -25.207 -2.852 70.785 1.00 80.44 264 ALA A CA 1
ATOM 2053 C C . ALA A 1 264 ? -24.320 -2.206 69.700 1.00 80.44 264 ALA A C 1
ATOM 2055 O O . ALA A 1 264 ? -24.649 -2.263 68.516 1.00 80.44 264 ALA A O 1
ATOM 2056 N N . GLY A 1 265 ? -23.148 -1.675 70.074 1.00 83.06 265 GLY A N 1
ATOM 2057 C CA . GLY A 1 265 ? -22.213 -1.060 69.123 1.00 83.06 265 GLY A CA 1
ATOM 2058 C C . GLY A 1 265 ? -21.649 -2.039 68.084 1.00 83.06 265 GLY A C 1
ATOM 2059 O O . GLY A 1 265 ? -21.476 -1.679 66.921 1.00 83.06 265 GLY A O 1
ATOM 2060 N N . ARG A 1 266 ? -21.417 -3.307 68.459 1.00 83.31 266 ARG A N 1
ATOM 2061 C CA . ARG A 1 266 ? -20.953 -4.342 67.514 1.00 83.31 266 ARG A CA 1
ATOM 2062 C C . ARG A 1 266 ? -22.059 -4.775 66.558 1.00 83.31 266 ARG A C 1
ATOM 2064 O O . ARG A 1 266 ? -21.786 -4.968 65.376 1.00 83.31 266 ARG A O 1
ATOM 2071 N N . VAL A 1 267 ? -23.295 -4.883 67.047 1.00 86.31 267 VAL A N 1
ATOM 2072 C CA . VAL A 1 267 ? -24.461 -5.206 66.210 1.00 86.31 267 VAL A CA 1
ATOM 2073 C C . VAL A 1 267 ? -24.680 -4.119 65.154 1.00 86.31 267 VAL A C 1
ATOM 2075 O O . VAL A 1 267 ? -24.834 -4.450 63.983 1.00 86.31 267 VAL A O 1
ATOM 2078 N N . PHE A 1 268 ? -24.568 -2.839 65.523 1.00 88.69 268 PHE A N 1
ATOM 2079 C CA . PHE A 1 268 ? -24.666 -1.722 64.576 1.00 88.69 268 PHE A CA 1
ATOM 2080 C C . PHE A 1 268 ? -23.639 -1.810 63.430 1.00 88.69 268 PHE A C 1
ATOM 2082 O O . PHE A 1 268 ? -23.983 -1.644 62.259 1.00 88.69 268 PHE A O 1
ATOM 2089 N N . LEU A 1 269 ? -22.374 -2.118 63.741 1.00 90.19 269 LEU A N 1
ATOM 2090 C CA . LEU A 1 269 ? -21.323 -2.277 62.726 1.00 90.19 269 LEU A CA 1
ATOM 2091 C C . LEU A 1 269 ? -21.575 -3.476 61.798 1.00 90.19 269 LEU A C 1
ATOM 2093 O O . LEU A 1 269 ? -21.306 -3.393 60.595 1.00 90.19 269 LEU A O 1
ATOM 2097 N N . ILE A 1 270 ? -22.100 -4.580 62.338 1.00 90.38 270 ILE A N 1
ATOM 2098 C CA . ILE A 1 270 ? -22.477 -5.765 61.556 1.00 90.38 270 ILE A CA 1
ATOM 2099 C C . ILE A 1 270 ? -23.659 -5.444 60.635 1.00 90.38 270 ILE A C 1
ATOM 2101 O O . ILE A 1 270 ? -23.604 -5.782 59.454 1.00 90.38 270 ILE A O 1
ATOM 2105 N N . ASP A 1 271 ? -24.674 -4.734 61.129 1.00 90.25 271 ASP A N 1
ATOM 2106 C CA . ASP A 1 271 ? -25.845 -4.326 60.344 1.00 90.25 271 ASP A CA 1
ATOM 2107 C C . ASP A 1 271 ? -25.460 -3.381 59.201 1.00 90.25 271 ASP A C 1
ATOM 2109 O O . ASP A 1 271 ? -25.911 -3.557 58.065 1.00 90.25 271 ASP A O 1
ATOM 2113 N N . ARG A 1 272 ? -24.530 -2.450 59.447 1.00 92.44 272 ARG A N 1
ATOM 2114 C CA . ARG A 1 272 ? -23.973 -1.592 58.394 1.00 92.44 272 ARG A CA 1
ATOM 2115 C C . ARG A 1 272 ? -23.224 -2.399 57.330 1.00 92.44 272 ARG A C 1
ATOM 2117 O O . ARG A 1 272 ? -23.403 -2.151 56.139 1.00 92.44 272 ARG A O 1
ATOM 2124 N N . ARG A 1 273 ? -22.418 -3.392 57.725 1.00 90.81 273 ARG A N 1
ATOM 2125 C CA . ARG A 1 273 ? -21.747 -4.304 56.777 1.00 90.81 273 ARG A CA 1
ATOM 2126 C C . ARG A 1 273 ? -22.745 -5.161 55.998 1.00 90.81 273 ARG A C 1
ATOM 2128 O O . ARG A 1 273 ? -22.583 -5.312 54.791 1.00 90.81 273 ARG A O 1
ATOM 2135 N N . LEU A 1 274 ? -23.789 -5.676 56.645 1.00 91.81 274 LEU A N 1
ATOM 2136 C CA . LEU A 1 274 ? -24.863 -6.419 55.981 1.00 91.81 274 LEU A CA 1
ATOM 2137 C C . LEU A 1 274 ? -25.5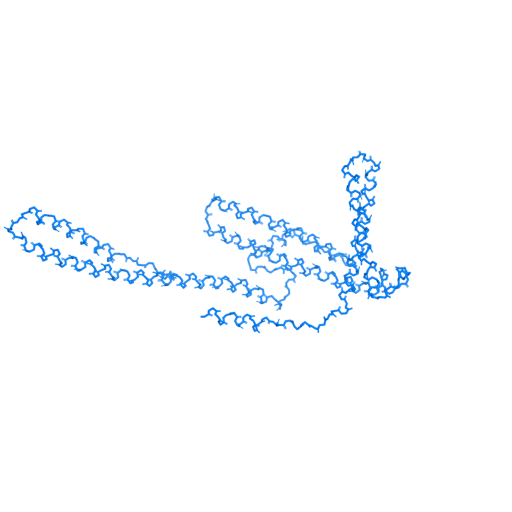62 -5.568 54.917 1.00 91.81 274 LEU A C 1
ATOM 2139 O O . LEU A 1 274 ? -25.827 -6.076 53.831 1.00 91.81 274 LEU A O 1
ATOM 2143 N N . ALA A 1 275 ? -25.826 -4.289 55.194 1.00 91.75 275 ALA A N 1
ATOM 2144 C CA . ALA A 1 275 ? -26.423 -3.375 54.222 1.00 91.75 275 ALA A CA 1
ATOM 2145 C C . ALA A 1 275 ? -25.543 -3.206 52.971 1.00 91.75 275 ALA A C 1
ATOM 2147 O O . ALA A 1 275 ? -26.046 -3.326 51.856 1.00 91.75 275 ALA A O 1
ATOM 2148 N N . VAL A 1 276 ? -24.228 -3.019 53.147 1.00 93.50 276 VAL A N 1
ATOM 2149 C CA . VAL A 1 276 ? -23.270 -2.908 52.031 1.00 93.50 276 VAL A CA 1
ATOM 2150 C C . VAL A 1 276 ? -23.233 -4.189 51.198 1.00 93.50 276 VAL A C 1
ATOM 2152 O O . VAL A 1 276 ? -23.346 -4.138 49.978 1.00 93.50 276 VAL A O 1
ATOM 2155 N N . ILE A 1 277 ? -23.127 -5.356 51.839 1.00 93.31 277 ILE A N 1
ATOM 2156 C CA . ILE A 1 277 ? -23.058 -6.634 51.116 1.00 93.31 277 ILE A CA 1
ATOM 2157 C C . ILE A 1 277 ? -24.383 -6.940 50.392 1.00 93.31 277 ILE A C 1
ATOM 2159 O O . ILE A 1 277 ? -24.363 -7.464 49.280 1.00 93.31 277 ILE A O 1
ATOM 2163 N N . LYS A 1 278 ? -25.538 -6.570 50.965 1.00 91.38 278 LYS A N 1
ATOM 2164 C CA . LYS A 1 278 ? -26.846 -6.672 50.290 1.00 91.38 278 LYS A CA 1
ATOM 2165 C C . LYS A 1 278 ? -26.963 -5.727 49.092 1.00 91.38 278 LYS A C 1
ATOM 2167 O O . LYS A 1 278 ? -27.546 -6.114 48.082 1.00 91.38 278 LYS A O 1
ATOM 2172 N N . ALA A 1 279 ? -26.410 -4.517 49.183 1.00 90.50 279 ALA A N 1
ATOM 2173 C CA . ALA A 1 279 ? -26.352 -3.595 48.051 1.00 90.50 279 ALA A CA 1
ATOM 2174 C C . ALA A 1 279 ? -25.507 -4.182 46.909 1.00 90.50 279 ALA A C 1
ATOM 2176 O O . ALA A 1 279 ? -25.996 -4.279 45.788 1.00 90.50 279 ALA A O 1
ATOM 2177 N N . LEU A 1 280 ? -24.318 -4.714 47.219 1.00 90.06 280 LEU A N 1
ATOM 2178 C CA . LEU A 1 280 ? -23.467 -5.410 46.244 1.00 90.06 280 LEU A CA 1
ATOM 2179 C C . LEU A 1 280 ? -24.162 -6.631 45.622 1.00 90.06 280 LEU A C 1
ATOM 2181 O O . LEU A 1 280 ? -24.016 -6.891 44.431 1.00 90.06 280 LEU A O 1
ATOM 2185 N N . GLN A 1 281 ? -24.951 -7.377 46.403 1.00 92.50 281 GLN A N 1
ATOM 2186 C CA . GLN A 1 281 ? -25.748 -8.493 45.884 1.00 92.50 281 GLN A CA 1
ATOM 2187 C C . GLN A 1 281 ? -26.775 -8.026 44.843 1.00 92.50 281 GLN A C 1
ATOM 2189 O O . GLN A 1 281 ? -26.962 -8.694 43.826 1.00 92.50 281 GLN A O 1
ATOM 2194 N N . LYS A 1 282 ? -27.435 -6.892 45.106 1.00 90.31 282 LYS A N 1
ATOM 2195 C CA . LYS A 1 282 ? -28.421 -6.284 44.207 1.00 90.31 282 LYS A CA 1
ATOM 2196 C C . LYS A 1 282 ? -27.766 -5.730 42.940 1.00 90.31 282 LYS A C 1
ATOM 2198 O O . LYS A 1 282 ? -28.286 -5.938 41.852 1.00 90.31 282 LYS A O 1
ATOM 2203 N N . GLU A 1 283 ? -26.615 -5.079 43.062 1.00 90.69 283 GLU A N 1
ATOM 2204 C CA . GLU A 1 283 ? -25.848 -4.604 41.904 1.00 90.69 283 GLU A CA 1
ATOM 2205 C C . GLU A 1 283 ? -25.390 -5.774 41.023 1.00 90.69 283 GLU A C 1
ATOM 2207 O O . GLU A 1 283 ? -25.556 -5.746 39.805 1.00 90.69 283 GLU A O 1
ATOM 2212 N N . LEU A 1 284 ? -24.896 -6.858 41.630 1.00 89.50 284 LEU A N 1
ATOM 2213 C CA . LEU A 1 284 ? -24.455 -8.041 40.894 1.00 89.50 284 LEU A CA 1
ATOM 2214 C C . LEU A 1 284 ? -25.605 -8.745 40.153 1.00 89.50 284 LEU A C 1
ATOM 2216 O O . LEU A 1 284 ? -25.390 -9.281 39.062 1.00 89.50 284 LEU A O 1
ATOM 2220 N N . SER A 1 285 ? -26.814 -8.774 40.728 1.00 86.38 285 SER A N 1
ATOM 2221 C CA . SER A 1 285 ? -27.981 -9.375 40.069 1.00 86.38 285 SER A CA 1
ATOM 2222 C C . SER A 1 285 ? -28.494 -8.532 38.901 1.00 86.38 285 SER A C 1
ATOM 2224 O O . SER A 1 285 ? -28.984 -9.095 37.926 1.00 86.38 285 SER A O 1
ATOM 2226 N N . GLN A 1 286 ? -28.324 -7.210 38.969 1.00 88.69 286 GLN A N 1
ATOM 2227 C CA . GLN A 1 286 ? -28.685 -6.265 37.909 1.00 88.69 286 GLN A CA 1
ATOM 2228 C C . GLN A 1 286 ? -27.608 -6.129 36.823 1.00 88.69 286 GLN A C 1
ATOM 2230 O O . GLN A 1 286 ? -27.904 -5.680 35.719 1.00 88.69 286 GLN A O 1
ATOM 2235 N N . CYS A 1 287 ? -26.369 -6.535 37.108 1.00 85.38 287 CYS A N 1
ATOM 2236 C CA . CYS A 1 287 ? -25.267 -6.487 36.156 1.00 85.38 287 CYS A CA 1
ATOM 2237 C C . CYS A 1 287 ? -25.497 -7.474 34.998 1.00 85.38 287 CYS A C 1
ATOM 2239 O O . CYS A 1 287 ? -25.373 -8.694 35.164 1.00 85.38 287 CYS A O 1
ATOM 2241 N N . GLN A 1 288 ? -25.833 -6.948 33.822 1.00 82.31 288 GLN A N 1
ATOM 2242 C CA . GLN A 1 288 ? -25.862 -7.703 32.573 1.00 82.31 288 GLN A CA 1
ATOM 2243 C C . GLN A 1 288 ? -24.450 -7.746 31.988 1.00 82.31 288 GLN A C 1
ATOM 2245 O O . GLN A 1 288 ? -23.755 -6.732 31.953 1.00 82.31 288 GLN A O 1
ATOM 2250 N N . LEU A 1 289 ? -24.011 -8.937 31.581 1.00 77.62 289 LEU A N 1
ATOM 2251 C CA . LEU A 1 289 ? -22.763 -9.070 30.841 1.00 77.62 289 LEU A CA 1
ATOM 2252 C C . LEU A 1 289 ? -23.053 -8.722 29.376 1.00 77.62 289 LEU A C 1
ATOM 2254 O O . LEU A 1 289 ? -24.087 -9.163 28.873 1.00 77.62 289 LEU A O 1
ATOM 2258 N N . PRO A 1 290 ? -22.203 -7.919 28.721 1.00 69.19 290 PRO A N 1
ATOM 2259 C CA . PRO A 1 290 ? -22.394 -7.580 27.318 1.00 69.19 290 PRO A CA 1
ATOM 2260 C C . PRO A 1 290 ? -22.311 -8.844 26.457 1.00 69.19 290 PRO A C 1
ATOM 2262 O O . PRO A 1 290 ? -21.399 -9.651 26.646 1.00 69.19 290 PRO A O 1
ATOM 2265 N N . ASP A 1 291 ? -23.255 -9.003 25.527 1.00 65.31 291 ASP A N 1
ATOM 2266 C CA . ASP A 1 291 ? -23.203 -10.062 24.520 1.00 65.31 291 ASP A CA 1
ATOM 2267 C C . ASP A 1 291 ? -22.124 -9.698 23.482 1.00 65.31 291 ASP A C 1
ATOM 2269 O O . ASP A 1 291 ? -22.243 -8.655 22.824 1.00 65.31 291 ASP A O 1
ATOM 2273 N N . PRO A 1 292 ? -21.061 -10.507 23.320 1.00 56.06 292 PRO A N 1
ATOM 2274 C CA . PRO A 1 292 ? -20.009 -10.232 22.347 1.00 56.06 292 PRO A CA 1
ATOM 2275 C C . PRO A 1 292 ? -20.495 -10.277 20.888 1.00 56.06 292 PRO A C 1
ATOM 2277 O O . PRO A 1 292 ? -19.769 -9.821 20.004 1.00 56.06 292 PRO A O 1
ATOM 2280 N N . LEU A 1 293 ? -21.695 -10.804 20.620 1.00 55.12 293 LEU A N 1
ATOM 2281 C CA . LEU A 1 293 ? -22.281 -10.914 19.281 1.00 55.12 293 LEU A CA 1
ATOM 2282 C C . LEU A 1 293 ? -23.352 -9.853 18.983 1.00 55.12 293 LEU A C 1
ATOM 2284 O O . LEU A 1 293 ? -23.780 -9.747 17.835 1.00 55.12 293 LEU A O 1
ATOM 2288 N N . GLY A 1 294 ? -23.734 -9.027 19.964 1.00 44.81 294 GLY A N 1
ATOM 2289 C CA . GLY A 1 294 ? -24.674 -7.921 19.756 1.00 44.81 294 GLY A CA 1
ATOM 2290 C C . GLY A 1 294 ? -26.064 -8.363 19.283 1.00 44.81 294 GLY A C 1
ATOM 2291 O O . GLY A 1 294 ? -26.616 -7.742 18.371 1.00 44.81 294 GLY A O 1
ATOM 2292 N N . HIS A 1 295 ? -26.601 -9.433 19.872 1.00 42.22 295 HIS A N 1
ATOM 2293 C CA . HIS A 1 295 ? -27.990 -9.858 19.690 1.00 42.22 295 HIS A CA 1
ATOM 2294 C C . HIS A 1 295 ? -28.903 -9.334 20.802 1.00 42.22 295 HIS A C 1
ATOM 2296 O O . HIS A 1 295 ? -28.439 -9.207 21.958 1.00 42.22 295 HIS A O 1
#

Solvent-accessible surface area (backbone atoms only — not comparable to full-atom values): 16562 Å² total; per-residue (Å²): 113,70,74,60,54,53,56,48,52,63,69,68,43,76,80,73,74,92,78,72,83,56,93,55,54,65,51,32,51,49,51,53,48,52,53,49,38,51,50,34,49,50,52,23,53,52,28,46,56,47,28,76,76,39,91,44,72,68,37,49,52,52,20,53,54,30,47,53,52,34,53,52,46,50,51,54,52,51,51,53,27,65,76,66,76,48,59,86,80,29,68,83,74,39,72,70,18,90,88,28,71,59,33,48,54,29,47,51,51,43,33,52,53,52,38,51,50,33,50,55,52,37,51,55,42,36,53,52,36,44,49,39,50,53,55,36,64,72,66,56,69,96,40,77,63,45,54,50,40,50,52,52,34,51,54,40,53,51,49,41,52,54,39,51,52,50,32,49,54,44,59,48,60,91,48,93,58,90,69,77,79,81,50,74,66,56,60,58,44,48,57,40,86,92,47,74,52,94,84,68,62,95,75,76,48,62,59,61,48,46,54,53,54,42,51,51,48,50,51,50,53,54,49,51,51,51,44,52,51,51,48,53,51,49,55,54,47,52,53,51,51,50,53,49,50,54,51,51,52,52,54,48,51,54,53,38,62,76,32,61,97,73,42,71,74,60,38,52,55,45,52,55,49,50,52,52,53,50,48,53,52,53,51,59,72,68,58,76,78,82,62,87,80,74,123

Mean predicted aligned error: 17.9 Å

pLDDT: mean 72.64, std 15.26, range [31.86, 95.38]

Secondary structure (DSSP, 8-state):
-HHHHHHHHHHHS---------TTHHHHHHHHHHHHHHHHHHHHHHHHHHHHHS--HHHHHHHHHHHHHHHHHHHHHHHHHHHTT--TTGGGTSTTSTTSHHHHHHHHHHHHHHHHHHHHHHHHHHHHHHHHHHHHHHH-SS-HHHHHHHHHHHHHHHHHHHHHHHHHHHHHTT-SS-PPPPPHHHHHHTTSTTPPPTT--TTSTHHHHHHHHHHHHHHHHHHHHHHHHHHHHHHHHHHHHHHHHHHHHHHHHHHHHHHTTT-HHHHHHHHHHHHHHHHHHHHHHH-PPPPTT--

Sequence (295 aa):
MAAAAERFLESVLPAGSPKVADKDAWRVSYVKLRLKEKELARLASTASSLAVVSSNSAVTLAAASSCSQVEQVRAELNKLKLQHDISPLSVWSGPWREGSDLFNRALERLREQEVCRCQAEIEGLVLDVQKLHSDRAAAGCANKETKQIQSRARRKRQKVRMLLDEMYVWQGLGACKAVSRLSEDEVKGLYVAGRRPPWSSSESDIQALNVHYGRLYHAACANVARATEEEGFLRASKVRLSRWIQHTLKCLNVARVAHLGKCAGRVFLIDRRLAVIKALQKELSQCQLPDPLGH

Organism: NCBI:txid51714

Foldseek 3Di:
DVVVVVVVVVVPPPPPPPDDPPPCPLVLVLLVLVVVLVVLVVQLVVLVVVCVVDVDPVSVVSNVVSVVVSVVSVVVNVVSCVVVVNPPVCCPPDCCHPPHPSVVVSLVVNLVVLLVVLVVLLLVLLLLLLVLVVVLVVVDDDDPVNVVSVVSSVVSLVVNVVSLVVNLVSVPPPDPDDDDRDDPVLSVQSNDPPRDRPPDDDPPCPVVCCVSVVVVVVVVVVVLVVVVVVLVVVVVVLVVLLVVLVVLLVVLVVVLVVCVPPDPVVNVVSVVVNVVSVVVNVVSVVDDDDDSVND

Radius of gyration: 35.56 Å; Cα contacts (8 Å, |Δi|>4): 169; chains: 1; bounding box: 61×56×111 Å